Protein AF-0000000085183735 (afdb_homodimer)

InterPro domains:
  IPR002701 Chorismate mutase II, prokaryotic-type [PF01817] (12-91)
  IPR002701 Chorismate mutase II, prokaryotic-type [PS51168] (3-94)
  IPR002701 Chorismate mutase II, prokaryotic-type [SM00830] (13-93)
  IPR008241 Salicylate biosynthesis protein PchB [PIRSF029775] (2-95)
  IPR036263 Chorismate mutase type II superfamily [SSF48600] (3-93)
  IPR036979 Chorismate mutase domain superfamily [G3DSA:1.20.59.10] (1-96)
  IPR051331 Chorismate mutase-related enzymes [PTHR38041] (5-93)

Secondary structure (DSSP, 8-state):
--GGG--SHHHHHHHHHHHHHHHHHHHHHHHHHHHHHHHHHHHHT--S--HHHHHHHHHHHHHHHHHHTS-HHHHHHHHHHHHHHHHHHHHHHH--/--GGG--SHHHHHHHHHHHHHHHHHHHHHHHHHHHHHHHHHHHHT--S--HHHHHHHHHHHHHHHHHHTS-HHHHHHHHHHHHHHHHHHHHHHH--

Solvent-accessible surface area (backbone atoms only — not comparable to full-atom values): 10263 Å² total; per-residue (Å²): 133,55,44,89,72,45,87,46,70,67,51,38,51,52,50,46,51,53,47,50,52,52,46,46,52,49,53,25,52,44,46,46,32,47,53,41,47,38,67,52,26,63,85,71,71,46,67,62,76,46,67,69,57,53,53,49,54,44,50,52,46,23,52,47,18,51,75,61,70,27,60,32,69,57,47,36,55,52,47,53,52,52,49,52,52,50,33,52,56,22,38,66,59,54,74,95,133,56,45,88,72,44,85,46,69,67,51,38,50,51,48,46,50,52,46,50,52,53,46,46,52,47,53,25,52,44,47,46,33,50,52,40,46,37,67,50,25,62,85,70,73,47,66,64,76,46,69,70,59,53,52,49,52,43,50,53,46,23,54,50,17,52,76,62,69,28,61,31,71,58,46,37,56,49,47,54,53,51,49,52,52,50,33,53,55,22,38,65,59,54,75,95

Nearest PDB structures (foldseek):
  2h9d-assembly1_B  TM=9.453E-01  e=8.948E-05  Pseudomonas aeruginosa PAO1
  3rmi-assembly1_A-2  TM=9.379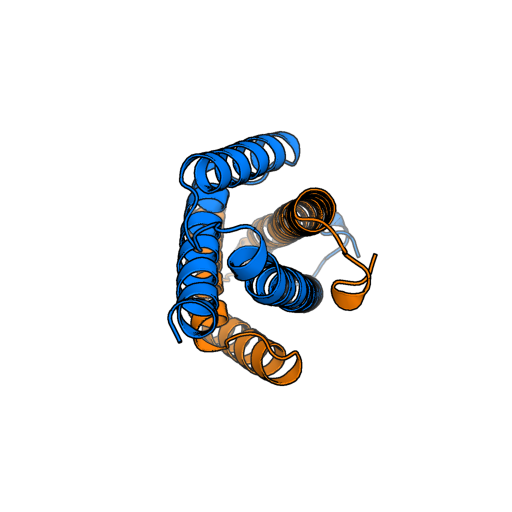E-01  e=6.042E-04  Bartonella henselae str. Houston-1
  5vht-assembly1_B  TM=9.377E-01  e=2.343E-03  Escherichia coli K-12
  5ts9-assembly1_A  TM=9.140E-01  e=1.860E-01  Paraburkholderia phymatum STM815
  8pni-assembly1_B  TM=8.860E-01  e=4.688E-01  Pseudomonas aeruginosa

Structure (mmCIF, N/CA/C/O backbone):
data_AF-0000000085183735-model_v1
#
loop_
_entity.id
_entity.type
_entity.pdbx_description
1 polymer 'Chorismate mutase'
#
loop_
_atom_site.group_PDB
_atom_site.id
_atom_site.type_symbol
_atom_site.label_atom_id
_atom_site.label_alt_id
_atom_site.label_comp_id
_atom_site.label_asym_id
_atom_site.label_entity_id
_atom_site.label_seq_id
_atom_site.pdbx_PDB_ins_code
_atom_site.Cartn_x
_atom_site.Cartn_y
_atom_site.Cartn_z
_atom_site.occupancy
_atom_site.B_iso_or_equiv
_atom_site.auth_seq_id
_atom_site.auth_comp_id
_atom_site.auth_asym_id
_atom_site.auth_atom_id
_atom_site.pdbx_PDB_model_num
ATOM 1 N N . MET A 1 1 ? 1.876 17.938 -7.09 1 95 1 MET A N 1
ATOM 2 C CA . MET A 1 1 ? 2.604 18.938 -6.328 1 95 1 MET A CA 1
ATOM 3 C C . MET A 1 1 ? 3.338 18.312 -5.148 1 95 1 MET A C 1
ATOM 5 O O . MET A 1 1 ? 2.867 17.328 -4.57 1 95 1 MET A O 1
ATOM 9 N N . LYS A 1 2 ? 4.418 19.031 -4.793 1 97.81 2 LYS A N 1
ATOM 10 C CA . LYS A 1 2 ? 5.148 18.578 -3.609 1 97.81 2 LYS A CA 1
ATOM 11 C C . LYS A 1 2 ? 4.453 19.047 -2.33 1 97.81 2 LYS A C 1
ATOM 13 O O . LYS A 1 2 ? 3.775 20.078 -2.32 1 97.81 2 LYS A O 1
ATOM 18 N N . ALA A 1 3 ? 4.668 18.203 -1.34 1 98.75 3 ALA A N 1
ATOM 19 C CA . ALA A 1 3 ? 4.027 18.484 -0.058 1 98.75 3 ALA A CA 1
ATOM 20 C C . ALA A 1 3 ? 4.324 19.906 0.405 1 98.75 3 ALA A C 1
ATOM 22 O O . ALA A 1 3 ? 3.432 20.609 0.874 1 98.75 3 ALA A O 1
ATOM 23 N N . ALA A 1 4 ? 5.57 20.359 0.233 1 97.81 4 ALA A N 1
ATOM 24 C CA . ALA A 1 4 ? 6.008 21.672 0.704 1 97.81 4 ALA A CA 1
ATOM 25 C C . ALA A 1 4 ? 5.273 22.797 -0.028 1 97.81 4 ALA A C 1
ATOM 27 O O . ALA A 1 4 ? 5.176 23.906 0.476 1 97.81 4 ALA A O 1
ATOM 28 N N . ASP A 1 5 ? 4.742 22.5 -1.183 1 98.5 5 ASP A N 1
ATOM 29 C CA . ASP A 1 5 ? 4.086 23.5 -2.008 1 98.5 5 ASP A CA 1
ATOM 30 C C . ASP A 1 5 ? 2.596 23.594 -1.69 1 98.5 5 ASP A C 1
ATOM 32 O O . ASP A 1 5 ? 1.903 24.484 -2.178 1 98.5 5 ASP A O 1
ATOM 36 N N . CYS A 1 6 ? 2.104 22.672 -0.927 1 98.69 6 CYS A N 1
ATOM 37 C CA . CYS A 1 6 ? 0.712 22.75 -0.496 1 98.69 6 CYS A CA 1
ATOM 38 C C . CYS A 1 6 ? 0.521 23.828 0.555 1 98.69 6 CYS A C 1
ATOM 40 O O . CYS A 1 6 ? 1.222 23.859 1.568 1 98.69 6 CYS A O 1
ATOM 42 N N . THR A 1 7 ? -0.484 24.672 0.312 1 98.06 7 THR A N 1
ATOM 43 C CA . THR A 1 7 ? -0.69 25.766 1.257 1 98.06 7 THR A CA 1
ATOM 44 C C . THR A 1 7 ? -2.053 25.656 1.933 1 98.06 7 THR A C 1
ATOM 46 O O . THR A 1 7 ? -2.367 26.406 2.848 1 98.06 7 THR A O 1
ATOM 49 N N . THR A 1 8 ? -2.863 24.688 1.426 1 98.31 8 THR A N 1
ATOM 50 C CA . THR A 1 8 ? -4.18 24.469 2.016 1 98.31 8 THR A CA 1
ATOM 51 C C . THR A 1 8 ? -4.41 22.984 2.295 1 98.31 8 THR A C 1
ATOM 53 O O . THR A 1 8 ? -3.754 22.141 1.697 1 98.31 8 THR A O 1
ATOM 56 N N . MET A 1 9 ? -5.367 22.719 3.217 1 98.44 9 MET A N 1
ATOM 57 C CA . MET A 1 9 ? -5.727 21.328 3.482 1 98.44 9 MET A CA 1
ATOM 58 C C . MET A 1 9 ? -6.363 20.688 2.254 1 98.44 9 MET A C 1
ATOM 60 O O . MET A 1 9 ? -6.219 19.484 2.029 1 98.44 9 MET A O 1
ATOM 64 N N . GLU A 1 10 ? -7.023 21.484 1.473 1 98.44 10 GLU A N 1
ATOM 65 C CA . GLU A 1 10 ? -7.617 20.984 0.242 1 98.44 10 GLU A CA 1
ATOM 66 C C . GLU A 1 10 ? -6.551 20.438 -0.703 1 98.44 10 GLU A C 1
ATOM 68 O O . GLU A 1 10 ? -6.727 19.375 -1.304 1 98.44 10 GLU A O 1
ATOM 73 N N . GLU A 1 11 ? -5.5 21.141 -0.827 1 98.81 11 GLU A N 1
ATOM 74 C CA . GLU A 1 11 ? -4.387 20.703 -1.665 1 98.81 11 GLU A CA 1
ATOM 75 C C . GLU A 1 11 ? -3.754 19.422 -1.121 1 98.81 11 GLU A C 1
ATOM 77 O O . GLU A 1 11 ? -3.463 18.5 -1.88 1 98.81 11 GLU A O 1
ATOM 82 N N . VAL A 1 12 ? -3.555 19.344 0.173 1 98.88 12 VAL A N 1
ATOM 83 C CA . VAL A 1 12 ? -2.973 18.172 0.82 1 98.88 12 VAL A CA 1
ATOM 84 C C . VAL A 1 12 ? -3.859 16.953 0.581 1 98.88 12 VAL A C 1
ATOM 86 O O . VAL A 1 12 ? -3.377 15.898 0.16 1 98.88 12 VAL A O 1
ATOM 89 N N . ARG A 1 13 ? -5.133 17.172 0.766 1 98.81 13 ARG A N 1
ATOM 90 C CA . ARG A 1 13 ? -6.078 16.062 0.614 1 98.81 13 ARG A CA 1
ATOM 91 C C . ARG A 1 13 ? -6.137 15.594 -0.834 1 98.81 13 ARG A C 1
ATOM 93 O O . ARG A 1 13 ? -6.242 14.391 -1.097 1 98.81 13 ARG A O 1
ATOM 100 N N . ALA A 1 14 ? -6.059 16.484 -1.72 1 98.88 14 ALA A N 1
ATOM 101 C CA . ALA A 1 14 ? -6.074 16.125 -3.135 1 98.88 14 ALA A CA 1
ATOM 102 C C . ALA A 1 14 ? -4.859 15.266 -3.496 1 98.88 14 ALA A C 1
ATOM 104 O O . ALA A 1 14 ? -4.973 14.305 -4.266 1 98.88 14 ALA A O 1
ATOM 105 N N . GLU A 1 15 ? -3.758 15.602 -2.947 1 98.94 15 GLU A N 1
ATOM 106 C CA . GLU A 1 15 ? -2.537 14.852 -3.234 1 98.94 15 GLU A CA 1
ATOM 107 C C . GLU A 1 15 ? -2.555 13.484 -2.557 1 98.94 15 GLU A C 1
ATOM 109 O O . GLU A 1 15 ? -2.109 12.492 -3.135 1 98.94 15 GLU A O 1
ATOM 114 N N . ILE A 1 16 ? -3.039 13.391 -1.325 1 98.94 16 ILE A N 1
ATOM 115 C CA . ILE A 1 16 ? -3.188 12.102 -0.653 1 98.94 16 ILE A CA 1
ATOM 116 C C . ILE A 1 16 ? -4.117 11.203 -1.463 1 98.94 16 ILE A C 1
ATOM 118 O O . ILE A 1 16 ? -3.824 10.023 -1.672 1 98.94 16 ILE A O 1
ATOM 122 N N . ASP A 1 17 ? -5.184 11.812 -1.971 1 98.88 17 ASP A N 1
ATOM 123 C CA . ASP A 1 17 ? -6.117 11.047 -2.791 1 98.88 17 ASP A CA 1
ATOM 124 C C . ASP A 1 17 ? -5.441 10.547 -4.07 1 98.88 17 ASP A C 1
ATOM 126 O O . ASP A 1 17 ? -5.688 9.422 -4.512 1 98.88 17 ASP A O 1
ATOM 130 N N . ARG A 1 18 ? -4.703 11.375 -4.715 1 98.88 18 ARG A N 1
ATOM 131 C CA . ARG A 1 18 ? -3.959 11 -5.914 1 98.88 18 ARG A CA 1
ATOM 132 C C . ARG A 1 18 ? -3.006 9.844 -5.625 1 98.88 18 ARG A C 1
ATOM 134 O O . ARG A 1 18 ? -2.949 8.875 -6.387 1 98.88 18 ARG A O 1
ATOM 141 N N . VAL A 1 19 ? -2.232 9.938 -4.543 1 98.94 19 VAL A N 1
ATOM 142 C CA . VAL A 1 19 ? -1.28 8.906 -4.152 1 98.94 19 VAL A CA 1
ATOM 143 C C . VAL A 1 19 ? -2.025 7.613 -3.83 1 98.94 19 VAL A C 1
ATOM 145 O O . VAL A 1 19 ? -1.602 6.527 -4.23 1 98.94 19 VAL A O 1
ATOM 148 N N . ASP A 1 20 ? -3.15 7.734 -3.119 1 98.94 20 ASP A N 1
ATOM 149 C CA . ASP A 1 20 ? -3.955 6.562 -2.781 1 98.94 20 ASP A CA 1
ATOM 150 C C . ASP A 1 20 ? -4.426 5.84 -4.043 1 98.94 20 ASP A C 1
ATOM 152 O O . ASP A 1 20 ? -4.418 4.609 -4.094 1 98.94 20 ASP A O 1
ATOM 156 N N . ALA A 1 21 ? -4.828 6.598 -5.031 1 98.88 21 ALA A N 1
ATOM 157 C CA . ALA A 1 21 ? -5.266 6.004 -6.293 1 98.88 21 ALA A CA 1
ATOM 158 C C . ALA A 1 21 ? -4.129 5.23 -6.957 1 98.88 21 ALA A C 1
ATOM 160 O O . ALA A 1 21 ? -4.336 4.125 -7.469 1 98.88 21 ALA A O 1
ATOM 161 N N . ALA A 1 22 ? -2.969 5.773 -6.934 1 98.94 22 ALA A N 1
ATOM 162 C CA . ALA A 1 22 ? -1.8 5.113 -7.508 1 98.94 22 ALA A CA 1
ATOM 163 C C . ALA A 1 22 ? -1.447 3.848 -6.73 1 98.94 22 ALA A C 1
ATOM 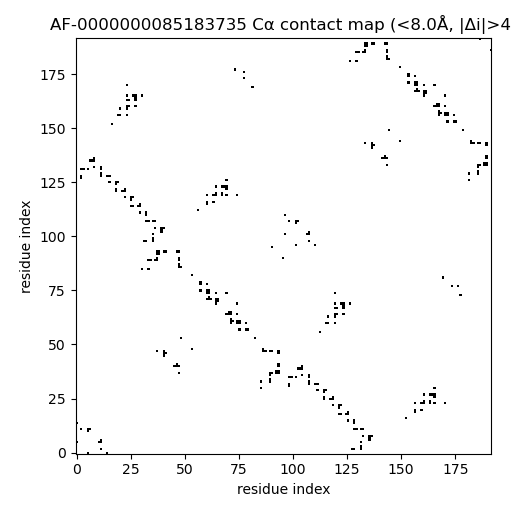165 O O . ALA A 1 22 ? -1.074 2.832 -7.324 1 98.94 22 ALA A O 1
ATOM 166 N N . LEU A 1 23 ? -1.559 3.906 -5.402 1 98.94 23 LEU A N 1
ATOM 167 C CA . LEU A 1 23 ? -1.308 2.746 -4.555 1 98.94 23 LEU A CA 1
ATOM 168 C C . LEU A 1 23 ? -2.258 1.604 -4.902 1 98.94 23 LEU A C 1
ATOM 170 O O . LEU A 1 23 ? -1.824 0.464 -5.086 1 98.94 23 LEU A O 1
ATOM 174 N N . VAL A 1 24 ? -3.531 1.922 -5.035 1 98.94 24 VAL A N 1
ATOM 175 C CA . VAL A 1 24 ? -4.523 0.893 -5.332 1 98.94 24 VAL A CA 1
ATOM 176 C C . VAL A 1 24 ? -4.23 0.273 -6.699 1 98.94 24 VAL A C 1
ATOM 178 O O . VAL A 1 24 ? -4.332 -0.944 -6.867 1 98.94 24 VAL A O 1
ATOM 181 N N . ALA A 1 25 ? -3.861 1.093 -7.668 1 98.94 25 ALA A N 1
ATOM 182 C CA . ALA A 1 25 ? -3.541 0.595 -9.008 1 98.94 25 ALA A CA 1
ATOM 183 C C . ALA A 1 25 ? -2.359 -0.369 -8.961 1 98.94 25 ALA A C 1
ATOM 185 O O . ALA A 1 25 ? -2.371 -1.407 -9.625 1 98.94 25 ALA A O 1
ATOM 186 N N . LEU A 1 26 ? -1.326 -0.065 -8.18 1 98.94 26 LEU A N 1
ATOM 187 C CA . LEU A 1 26 ? -0.16 -0.931 -8.055 1 98.94 26 LEU A CA 1
ATOM 188 C C . LEU A 1 26 ? -0.524 -2.229 -7.336 1 98.94 26 LEU A C 1
ATOM 190 O O . LEU A 1 26 ? -0.011 -3.297 -7.68 1 98.94 26 LEU A O 1
ATOM 194 N N . LEU A 1 27 ? -1.4 -2.158 -6.32 1 98.94 27 LEU A N 1
ATOM 195 C CA . LEU A 1 27 ? -1.831 -3.363 -5.621 1 98.94 27 LEU A CA 1
ATOM 196 C C . LEU A 1 27 ? -2.613 -4.285 -6.551 1 98.94 27 LEU A C 1
ATOM 198 O O . LEU A 1 27 ? -2.467 -5.508 -6.492 1 98.94 27 LEU A O 1
ATOM 202 N N . ALA A 1 28 ? -3.445 -3.701 -7.406 1 98.94 28 ALA A N 1
ATOM 203 C CA . ALA A 1 28 ? -4.145 -4.484 -8.422 1 98.94 28 ALA A CA 1
ATOM 204 C C . ALA A 1 28 ? -3.158 -5.133 -9.391 1 98.94 28 ALA A C 1
ATOM 206 O O . ALA A 1 28 ? -3.305 -6.305 -9.742 1 98.94 28 ALA A O 1
ATOM 207 N N . GLU A 1 29 ? -2.191 -4.352 -9.805 1 98.88 29 GLU A N 1
ATOM 208 C CA . GLU A 1 29 ? -1.141 -4.902 -10.656 1 98.88 29 GLU A CA 1
ATOM 209 C C . GLU A 1 29 ? -0.424 -6.062 -9.977 1 98.88 29 GLU A C 1
ATOM 211 O O . GLU A 1 29 ? -0.194 -7.105 -10.586 1 98.88 29 GLU A O 1
ATOM 216 N N . ARG A 1 30 ? -0.076 -5.918 -8.742 1 98.88 30 ARG A N 1
ATOM 217 C CA . ARG A 1 30 ? 0.595 -6.961 -7.98 1 98.88 30 ARG A CA 1
ATOM 218 C C . ARG A 1 30 ? -0.216 -8.25 -7.988 1 98.88 30 ARG A C 1
ATOM 220 O O . ARG A 1 30 ? 0.347 -9.344 -8.07 1 98.88 30 ARG A O 1
ATOM 227 N N . THR A 1 31 ? -1.497 -8.062 -7.879 1 98.88 31 THR A N 1
ATOM 228 C CA . THR A 1 31 ? -2.4 -9.211 -7.836 1 98.88 31 THR A CA 1
ATOM 229 C C . THR A 1 31 ? -2.322 -10.008 -9.133 1 98.88 31 THR A C 1
ATOM 231 O O . THR A 1 31 ? -2.422 -11.234 -9.117 1 98.88 31 THR A O 1
ATOM 234 N N . THR A 1 32 ? -2.121 -9.328 -10.25 1 98.88 32 THR A N 1
ATOM 235 C CA . THR A 1 32 ? -2.027 -10.047 -11.516 1 98.88 32 THR A CA 1
ATOM 236 C C . THR A 1 32 ? -0.811 -10.969 -11.523 1 98.88 32 THR A C 1
ATOM 238 O O . THR A 1 32 ? -0.858 -12.062 -12.094 1 98.88 32 THR A O 1
ATOM 241 N N . TYR A 1 33 ? 0.268 -10.562 -10.867 1 98.88 33 TYR A N 1
ATOM 242 C CA . TYR A 1 33 ? 1.449 -11.414 -10.773 1 98.88 33 TYR A CA 1
ATOM 243 C C . TYR A 1 33 ? 1.213 -12.562 -9.805 1 98.88 33 TYR A C 1
ATOM 245 O O . TYR A 1 33 ? 1.729 -13.664 -10 1 98.88 33 TYR A O 1
ATOM 253 N N . ILE A 1 34 ? 0.438 -12.352 -8.766 1 98.88 34 ILE A N 1
ATOM 254 C CA . ILE A 1 34 ? 0.053 -13.406 -7.84 1 98.88 34 ILE A CA 1
ATOM 255 C C . ILE A 1 34 ? -0.766 -14.469 -8.578 1 98.88 34 ILE A C 1
ATOM 257 O O . ILE A 1 34 ? -0.548 -15.664 -8.398 1 98.88 34 ILE A O 1
ATOM 261 N N . ASP A 1 35 ? -1.66 -13.969 -9.406 1 98.62 35 ASP A N 1
ATOM 262 C CA . ASP A 1 35 ? -2.461 -14.891 -10.203 1 98.62 35 ASP A CA 1
ATOM 263 C C . ASP A 1 35 ? -1.585 -15.688 -11.172 1 98.62 35 ASP A C 1
ATOM 265 O O . ASP A 1 35 ? -1.789 -16.891 -11.359 1 98.62 35 ASP A O 1
ATOM 269 N N . ARG A 1 36 ? -0.665 -15.047 -11.758 1 98.69 36 ARG A N 1
ATOM 270 C CA . ARG A 1 36 ? 0.258 -15.727 -12.656 1 98.69 36 ARG A CA 1
ATOM 271 C C . ARG A 1 36 ? 1.051 -16.797 -11.922 1 98.69 36 ARG A C 1
ATOM 273 O O . ARG A 1 36 ? 1.264 -17.891 -12.445 1 98.69 36 ARG A O 1
ATOM 280 N N . ALA A 1 37 ? 1.525 -16.484 -10.695 1 98.69 37 ALA A N 1
ATOM 281 C CA . ALA A 1 37 ? 2.215 -17.469 -9.859 1 98.69 37 ALA A CA 1
ATOM 282 C C . ALA A 1 37 ? 1.349 -18.703 -9.633 1 98.69 37 ALA A C 1
ATOM 284 O O . ALA A 1 37 ? 1.839 -19.828 -9.703 1 98.69 37 ALA A O 1
ATOM 285 N N . SER A 1 38 ? 0.071 -18.469 -9.406 1 98.06 38 SER A N 1
ATOM 286 C CA . SER A 1 38 ? -0.836 -19.578 -9.156 1 98.06 38 SER A CA 1
ATOM 287 C C . SER A 1 38 ? -0.958 -20.484 -10.375 1 98.06 38 SER A C 1
ATOM 289 O O . SER A 1 38 ? -1.21 -21.688 -10.25 1 98.06 38 SER A O 1
ATOM 291 N N . ASP A 1 39 ? -0.777 -19.922 -11.547 1 97.44 39 ASP A N 1
ATOM 292 C CA . ASP A 1 39 ? -0.822 -20.688 -12.789 1 97.44 39 ASP A CA 1
ATOM 293 C C . ASP A 1 39 ? 0.439 -21.531 -12.961 1 97.44 39 ASP A C 1
ATOM 295 O O . ASP A 1 39 ? 0.391 -22.609 -13.547 1 97.44 39 ASP A O 1
ATOM 299 N N . LEU A 1 40 ? 1.52 -21.062 -12.508 1 97.94 40 LEU A N 1
ATOM 300 C CA . LEU A 1 40 ? 2.82 -21.656 -12.805 1 97.94 40 LEU A CA 1
ATOM 301 C C . LEU A 1 40 ? 3.195 -22.688 -11.742 1 97.94 40 LEU A C 1
ATOM 303 O O . LEU A 1 40 ? 3.826 -23.703 -12.047 1 97.94 40 LEU A O 1
ATOM 307 N N . LYS A 1 41 ? 2.803 -22.516 -10.547 1 98.12 41 LYS A N 1
ATOM 308 C CA . LYS A 1 41 ? 3.322 -23.25 -9.398 1 98.12 41 LYS A CA 1
ATOM 309 C C . LYS A 1 41 ? 2.947 -24.719 -9.484 1 98.12 41 LYS A C 1
ATOM 311 O O . LYS A 1 41 ? 3.777 -25.594 -9.219 1 98.12 41 LYS A O 1
ATOM 316 N N . PRO A 1 42 ? 1.666 -25.062 -9.883 1 96.12 42 PRO A N 1
ATOM 317 C CA . PRO A 1 42 ? 1.308 -26.484 -9.914 1 96.12 42 PRO A CA 1
ATOM 318 C C . PRO A 1 42 ? 2.225 -27.297 -10.82 1 96.12 42 PRO A C 1
ATOM 320 O O . PRO A 1 42 ? 2.717 -28.359 -10.406 1 96.12 42 PRO A O 1
ATOM 323 N N . ALA A 1 43 ? 2.568 -26.797 -11.914 1 94.94 43 ALA A N 1
ATOM 324 C CA . ALA A 1 43 ? 3.416 -27.516 -12.859 1 94.94 43 ALA A CA 1
ATOM 325 C C . ALA A 1 43 ? 4.836 -27.672 -12.312 1 94.94 43 ALA A C 1
ATOM 327 O O . ALA A 1 43 ? 5.57 -28.562 -12.727 1 94.94 43 ALA A O 1
ATOM 328 N N . LEU A 1 44 ? 5.199 -26.828 -11.375 1 96.25 44 LEU A N 1
ATOM 329 C CA . LEU A 1 44 ? 6.543 -26.828 -10.805 1 96.25 44 LEU A CA 1
ATOM 330 C C . LEU A 1 44 ? 6.562 -27.578 -9.469 1 96.25 44 LEU A C 1
ATOM 332 O O . LEU A 1 44 ? 7.621 -27.734 -8.859 1 96.25 44 LEU A O 1
ATOM 336 N N . GLY A 1 45 ? 5.375 -27.969 -9.008 1 96.19 45 GLY A N 1
ATOM 337 C CA . GLY A 1 45 ? 5.254 -28.641 -7.727 1 96.19 45 GLY A CA 1
ATOM 338 C C . GLY A 1 45 ? 5.488 -27.734 -6.539 1 96.19 45 GLY A C 1
ATOM 339 O O . GLY A 1 45 ? 5.934 -28.172 -5.48 1 96.19 45 GLY A O 1
ATOM 340 N N . LEU A 1 46 ? 5.258 -26.469 -6.77 1 97.06 46 LEU A N 1
ATOM 341 C CA . LEU A 1 46 ? 5.473 -25.5 -5.711 1 97.06 46 LEU A CA 1
ATOM 342 C C . LEU A 1 46 ? 4.168 -25.203 -4.977 1 97.06 46 LEU A C 1
ATOM 344 O O . LEU A 1 46 ? 3.111 -25.094 -5.602 1 97.06 46 LEU A O 1
ATOM 348 N N . PRO A 1 47 ? 4.281 -25.047 -3.684 1 97.56 47 PRO A N 1
ATOM 349 C CA . PRO A 1 47 ? 3.1 -24.656 -2.906 1 97.56 47 PRO A CA 1
ATOM 350 C C . PRO A 1 47 ? 2.82 -23.156 -2.967 1 97.56 47 PRO A C 1
ATOM 352 O O . PRO A 1 47 ? 3.67 -22.391 -3.418 1 97.56 47 PRO A O 1
ATOM 355 N N . ALA A 1 48 ? 1.682 -22.812 -2.553 1 98 48 ALA A N 1
ATOM 356 C CA . ALA A 1 48 ? 1.333 -21.406 -2.482 1 98 48 ALA A CA 1
ATOM 357 C C . ALA A 1 48 ? 2.244 -20.656 -1.506 1 98 48 ALA A C 1
ATOM 359 O O . ALA A 1 48 ? 2.818 -19.625 -1.847 1 98 48 ALA A O 1
ATOM 360 N N . ARG A 1 49 ? 2.377 -21.328 -0.346 1 98.19 49 ARG A N 1
ATOM 361 C CA . ARG A 1 49 ? 3.193 -20.688 0.681 1 98.19 49 ARG A CA 1
ATOM 362 C C . ARG A 1 49 ? 4.625 -21.219 0.651 1 98.19 49 ARG A C 1
ATOM 364 O O . ARG A 1 49 ? 4.852 -22.422 0.818 1 98.19 49 ARG A O 1
ATOM 371 N N . ILE A 1 50 ? 5.469 -20.328 0.4 1 98.44 50 ILE A N 1
ATOM 372 C CA . ILE A 1 50 ? 6.898 -20.578 0.544 1 98.44 50 ILE A CA 1
ATOM 373 C C . ILE A 1 50 ? 7.488 -19.625 1.584 1 98.44 50 ILE A C 1
ATOM 375 O O . ILE A 1 50 ? 7.699 -18.453 1.306 1 98.44 50 ILE A O 1
ATOM 379 N N . GLU A 1 51 ? 7.777 -20.172 2.736 1 98.62 51 GLU A N 1
ATOM 380 C CA . GLU A 1 51 ? 8.133 -19.359 3.896 1 98.62 51 GLU A CA 1
ATOM 381 C C . GLU A 1 51 ? 9.383 -18.531 3.627 1 98.62 51 GLU A C 1
ATOM 383 O O . GLU A 1 51 ? 9.445 -17.359 3.994 1 98.62 51 GLU A O 1
ATOM 388 N N . ASP A 1 52 ? 10.336 -19.094 2.992 1 98.56 52 ASP A N 1
ATOM 389 C CA . ASP A 1 52 ? 11.555 -18.359 2.693 1 98.56 52 ASP A CA 1
ATOM 390 C C . ASP A 1 52 ? 11.266 -17.156 1.792 1 98.56 52 ASP A C 1
ATOM 392 O O . ASP A 1 52 ? 11.875 -16.094 1.952 1 98.56 52 ASP A O 1
ATOM 396 N N . ARG A 1 53 ? 10.367 -17.344 0.835 1 98.75 53 ARG A N 1
ATOM 397 C CA . ARG A 1 53 ? 10.008 -16.25 -0.061 1 98.75 53 ARG A CA 1
ATOM 398 C C . ARG A 1 53 ? 9.234 -15.156 0.681 1 98.75 53 ARG A C 1
ATOM 400 O O . ARG A 1 53 ? 9.445 -13.969 0.448 1 98.75 53 ARG A O 1
ATOM 407 N N . VAL A 1 54 ? 8.352 -15.531 1.586 1 98.88 54 VAL A N 1
ATOM 408 C CA . VAL A 1 54 ? 7.609 -14.578 2.402 1 98.88 54 VAL A CA 1
ATOM 409 C C . VAL A 1 54 ? 8.586 -13.688 3.168 1 98.88 54 VAL A C 1
ATOM 411 O O . VAL A 1 54 ? 8.5 -12.461 3.092 1 98.88 54 VAL A O 1
ATOM 414 N N . GLU A 1 55 ? 9.539 -14.359 3.854 1 98.88 55 GLU A N 1
ATOM 415 C CA . GLU A 1 55 ? 10.477 -13.602 4.684 1 98.88 55 GLU A CA 1
ATOM 416 C C . GLU A 1 55 ? 11.391 -12.734 3.828 1 98.88 55 GLU A C 1
ATOM 418 O O . GLU A 1 55 ? 11.781 -11.641 4.238 1 98.88 55 GLU A O 1
ATOM 423 N N . GLU A 1 56 ? 11.742 -13.172 2.705 1 98.94 56 GLU A N 1
ATOM 424 C CA . GLU A 1 56 ? 12.547 -12.398 1.768 1 98.94 56 GLU A CA 1
ATOM 425 C C . GLU A 1 56 ? 11.812 -11.125 1.339 1 98.94 56 GLU A C 1
ATOM 427 O O . GLU A 1 56 ? 12.398 -10.039 1.33 1 98.94 56 GLU A O 1
ATOM 432 N N . VAL A 1 57 ? 10.539 -11.258 0.955 1 98.94 57 VAL A N 1
ATOM 433 C CA . VAL A 1 57 ? 9.742 -10.109 0.537 1 98.94 57 VAL A CA 1
ATOM 434 C C . VAL A 1 57 ? 9.625 -9.117 1.688 1 98.94 57 VAL A C 1
ATOM 436 O O . VAL A 1 57 ? 9.82 -7.91 1.5 1 98.94 57 VAL A O 1
ATOM 439 N N . VAL A 1 58 ? 9.344 -9.633 2.852 1 98.94 58 VAL A N 1
ATOM 440 C CA . VAL A 1 58 ? 9.172 -8.766 4.016 1 98.94 58 VAL A CA 1
ATOM 441 C C . VAL A 1 58 ? 10.484 -8.039 4.312 1 98.94 58 VAL A C 1
ATOM 443 O O . VAL A 1 58 ? 10.484 -6.828 4.559 1 98.94 58 VAL A O 1
ATOM 446 N N . ALA A 1 59 ? 11.594 -8.734 4.266 1 98.94 59 ALA A N 1
ATOM 447 C CA . ALA A 1 59 ? 12.898 -8.125 4.523 1 98.94 59 ALA A CA 1
ATOM 448 C C . ALA A 1 59 ? 13.203 -7.031 3.51 1 98.94 59 ALA A C 1
ATOM 450 O O . ALA A 1 59 ? 13.68 -5.953 3.875 1 98.94 59 ALA A O 1
ATOM 451 N N . LYS A 1 60 ? 12.969 -7.277 2.268 1 98.94 60 LYS A N 1
ATOM 452 C CA . LYS A 1 60 ? 13.211 -6.297 1.211 1 98.94 60 LYS A CA 1
ATOM 453 C C . LYS A 1 60 ? 12.367 -5.043 1.418 1 98.94 60 LYS A C 1
ATOM 455 O O . LYS A 1 60 ? 12.859 -3.926 1.262 1 98.94 60 LYS A O 1
ATOM 460 N N . VAL A 1 61 ? 11.141 -5.301 1.764 1 98.88 61 VAL A N 1
ATOM 461 C CA . VAL A 1 61 ? 10.219 -4.184 1.935 1 98.88 61 VAL A CA 1
ATOM 462 C C . VAL A 1 61 ? 10.633 -3.359 3.152 1 98.88 61 VAL A C 1
ATOM 464 O O . VAL A 1 61 ? 10.586 -2.127 3.117 1 98.88 61 VAL A O 1
ATOM 467 N N . ARG A 1 62 ? 11.008 -3.996 4.234 1 98.88 62 ARG A N 1
ATOM 468 C CA . ARG A 1 62 ? 11.477 -3.281 5.418 1 98.88 62 ARG A CA 1
ATOM 469 C C . ARG A 1 62 ? 12.711 -2.438 5.094 1 98.88 62 ARG A C 1
ATOM 471 O O . ARG A 1 62 ? 12.789 -1.274 5.492 1 98.88 62 ARG A O 1
ATOM 478 N N . ASP A 1 63 ? 13.641 -3.045 4.418 1 98.88 63 ASP A N 1
ATOM 479 C CA . ASP A 1 63 ? 14.867 -2.35 4.043 1 98.88 63 ASP A CA 1
ATOM 480 C C . ASP A 1 63 ? 14.562 -1.137 3.164 1 98.88 63 ASP A C 1
ATOM 482 O O . ASP A 1 63 ? 15.117 -0.058 3.371 1 98.88 63 ASP A O 1
ATOM 486 N N . ARG A 1 64 ? 13.711 -1.318 2.219 1 98.88 64 ARG A N 1
ATOM 487 C CA . ARG A 1 64 ? 13.344 -0.227 1.322 1 98.88 64 ARG A CA 1
ATOM 488 C C . ARG A 1 64 ? 12.609 0.88 2.076 1 98.88 64 ARG A C 1
ATOM 490 O O . ARG A 1 64 ? 12.844 2.064 1.822 1 98.88 64 ARG A O 1
ATOM 497 N N . ALA A 1 65 ? 11.703 0.408 2.943 1 98.88 65 ALA A N 1
ATOM 498 C CA . ALA A 1 65 ? 10.977 1.389 3.75 1 98.88 65 ALA A CA 1
ATOM 499 C C . ALA A 1 65 ? 11.945 2.264 4.543 1 98.88 65 ALA A C 1
ATOM 501 O O . ALA A 1 65 ? 11.82 3.49 4.551 1 98.88 65 ALA A O 1
ATOM 502 N N . GLU A 1 66 ? 12.891 1.648 5.18 1 98.69 66 GLU A N 1
ATOM 503 C CA . GLU A 1 66 ? 13.898 2.389 5.926 1 98.69 66 GLU A CA 1
ATOM 504 C C . GLU A 1 66 ? 14.656 3.361 5.023 1 98.69 66 GLU A C 1
ATOM 506 O O . GLU A 1 66 ? 14.828 4.531 5.367 1 98.69 66 GLU A O 1
ATOM 511 N N . ALA A 1 67 ? 15.062 2.92 3.904 1 98.69 67 ALA A N 1
ATOM 512 C CA . ALA A 1 67 ? 15.852 3.711 2.965 1 98.69 67 ALA A CA 1
ATOM 513 C C . ALA A 1 67 ? 15.055 4.902 2.445 1 98.69 67 ALA A C 1
ATOM 515 O O . ALA A 1 67 ? 15.625 5.965 2.178 1 98.69 67 ALA A O 1
ATOM 516 N N . GLU A 1 68 ? 13.727 4.742 2.344 1 98.06 68 GLU A N 1
ATOM 517 C CA . GLU A 1 68 ? 12.875 5.762 1.729 1 98.06 68 GLU A CA 1
ATOM 518 C C . GLU A 1 68 ? 12.242 6.66 2.783 1 98.06 68 GLU A C 1
ATOM 520 O O . GLU A 1 68 ? 11.508 7.594 2.451 1 98.06 68 GLU A O 1
ATOM 525 N N . GLY A 1 69 ? 12.477 6.336 4.059 1 96.88 69 GLY A N 1
ATOM 526 C CA . GLY A 1 69 ? 11.922 7.168 5.113 1 96.88 69 GLY A CA 1
ATOM 527 C C . GLY A 1 69 ? 10.5 6.805 5.473 1 96.88 69 GLY A C 1
ATOM 528 O O . GLY A 1 69 ? 9.711 7.668 5.863 1 96.88 69 GLY A O 1
ATOM 529 N N . PHE A 1 70 ? 10.109 5.645 5.18 1 98.69 70 PHE A N 1
ATOM 530 C CA . PHE A 1 70 ? 8.836 5.07 5.613 1 98.69 70 PHE A CA 1
ATOM 531 C C . PHE A 1 70 ? 9.047 4.129 6.789 1 98.69 70 PHE A C 1
ATOM 533 O O . PHE A 1 70 ? 10.117 3.541 6.941 1 98.69 70 PHE A O 1
ATOM 540 N N . ASP A 1 71 ? 8.086 4 7.672 1 98.8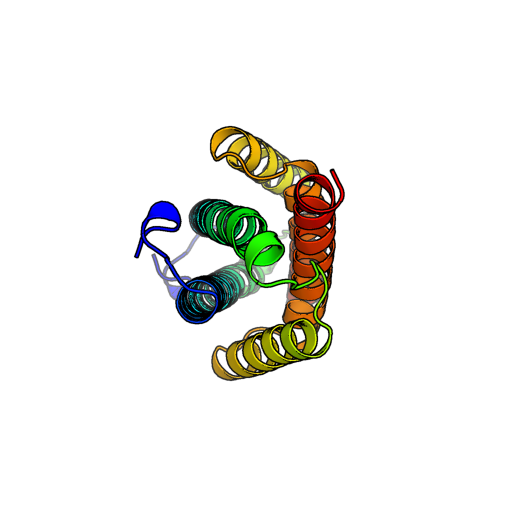1 71 ASP A N 1
ATOM 541 C CA . ASP A 1 71 ? 8.188 3.201 8.891 1 98.81 71 ASP A CA 1
ATOM 542 C C . ASP A 1 71 ? 8.305 1.714 8.562 1 98.81 71 ASP A C 1
ATOM 544 O O . ASP A 1 71 ? 7.34 1.098 8.102 1 98.81 71 ASP A O 1
ATOM 548 N N . PRO A 1 72 ? 9.484 1.151 8.82 1 98.88 72 PRO A N 1
ATOM 549 C CA . PRO A 1 72 ? 9.672 -0.254 8.453 1 98.88 72 PRO A CA 1
ATOM 550 C C . PRO A 1 72 ? 8.719 -1.19 9.195 1 98.88 72 PRO A C 1
ATOM 552 O O . PRO A 1 72 ? 8.328 -2.23 8.656 1 98.88 72 PRO A O 1
ATOM 555 N N . ALA A 1 73 ? 8.359 -0.842 10.422 1 98.81 73 ALA A N 1
ATOM 556 C CA . ALA A 1 73 ? 7.438 -1.687 11.18 1 98.81 73 ALA A CA 1
ATOM 557 C C . ALA A 1 73 ? 6.043 -1.663 10.562 1 98.81 73 ALA A C 1
ATOM 559 O O . ALA A 1 73 ? 5.371 -2.695 10.492 1 98.81 73 ALA A O 1
ATOM 560 N N . LEU A 1 74 ? 5.621 -0.508 10.156 1 98.88 74 LEU A N 1
ATOM 561 C CA . LEU A 1 74 ? 4.336 -0.425 9.469 1 98.88 74 LEU A CA 1
ATOM 562 C C . LEU A 1 74 ? 4.383 -1.159 8.133 1 98.88 74 LEU A C 1
ATOM 564 O O . LEU A 1 74 ? 3.445 -1.884 7.785 1 98.88 74 LEU A O 1
ATOM 568 N N . ALA A 1 75 ? 5.441 -0.938 7.359 1 98.94 75 ALA A N 1
ATOM 569 C CA . ALA A 1 75 ? 5.59 -1.637 6.086 1 98.94 75 ALA A CA 1
ATOM 570 C C . ALA A 1 75 ? 5.453 -3.146 6.27 1 98.94 75 ALA A C 1
ATOM 572 O O . ALA A 1 75 ? 4.707 -3.803 5.543 1 98.94 75 ALA A O 1
ATOM 573 N N . GLU A 1 76 ? 6.18 -3.656 7.293 1 98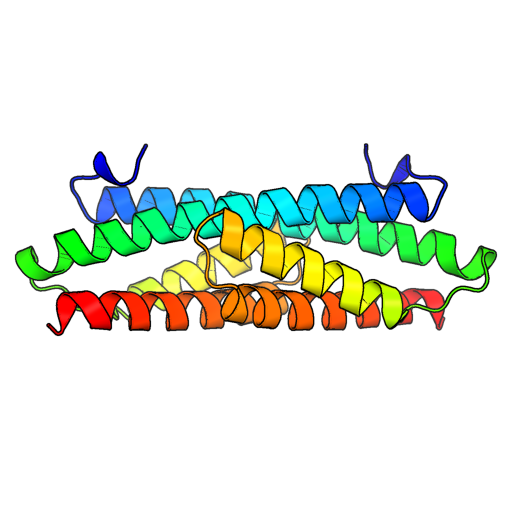.94 76 GLU A N 1
ATOM 574 C CA . GLU A 1 76 ? 6.113 -5.09 7.559 1 98.94 76 GLU A CA 1
ATOM 575 C C . GLU A 1 76 ? 4.684 -5.535 7.855 1 98.94 76 GLU A C 1
ATOM 577 O O . GLU A 1 76 ? 4.215 -6.539 7.316 1 98.94 76 GLU A O 1
ATOM 582 N N . ALA A 1 77 ? 4.039 -4.859 8.672 1 98.88 77 ALA A N 1
ATOM 583 C CA . ALA A 1 77 ? 2.682 -5.227 9.062 1 98.88 77 ALA A CA 1
ATOM 584 C C . ALA A 1 77 ? 1.746 -5.23 7.855 1 98.88 77 ALA A C 1
ATOM 586 O O . ALA A 1 77 ? 0.943 -6.148 7.688 1 98.88 77 ALA A O 1
ATOM 587 N N . LEU A 1 78 ? 1.804 -4.215 6.992 1 98.94 78 LEU A N 1
ATOM 588 C CA . LEU A 1 78 ? 0.972 -4.133 5.797 1 98.94 78 LEU A CA 1
ATOM 589 C C . LEU A 1 78 ? 1.281 -5.277 4.84 1 98.94 78 LEU A C 1
ATOM 591 O O . LEU A 1 78 ? 0.367 -5.902 4.301 1 98.94 78 LEU A O 1
ATOM 595 N N . TRP A 1 79 ? 2.545 -5.551 4.648 1 98.94 79 TRP A N 1
ATOM 596 C CA . TRP A 1 79 ? 2.92 -6.555 3.656 1 98.94 79 TRP A CA 1
ATOM 597 C C . TRP A 1 79 ? 2.59 -7.957 4.148 1 98.94 79 TRP A C 1
ATOM 599 O O . TRP A 1 79 ? 2.225 -8.828 3.359 1 98.94 79 TRP A O 1
ATOM 609 N N . ARG A 1 80 ? 2.744 -8.234 5.461 1 98.94 80 ARG A N 1
ATOM 610 C CA . ARG A 1 80 ? 2.375 -9.555 5.957 1 98.94 80 ARG A CA 1
ATOM 611 C C . ARG A 1 80 ? 0.893 -9.836 5.727 1 98.94 80 ARG A C 1
ATOM 613 O O . ARG A 1 80 ? 0.514 -10.945 5.355 1 98.94 80 ARG A O 1
ATOM 620 N N . ARG A 1 81 ? 0.074 -8.836 5.898 1 98.88 81 ARG A N 1
ATOM 621 C CA . ARG A 1 81 ? -1.348 -8.992 5.605 1 98.88 81 ARG A CA 1
ATOM 622 C C . ARG A 1 81 ? -1.577 -9.203 4.113 1 98.88 81 ARG A C 1
ATOM 624 O O . ARG A 1 81 ? -2.367 -10.062 3.717 1 98.88 81 ARG A O 1
ATOM 631 N N . LEU A 1 82 ? -0.926 -8.453 3.312 1 98.94 82 LEU A N 1
ATOM 632 C CA . LEU A 1 82 ? -1.029 -8.555 1.86 1 98.94 82 LEU A CA 1
ATOM 633 C C . LEU A 1 82 ? -0.576 -9.922 1.372 1 98.94 82 LEU A C 1
ATOM 635 O O . LEU A 1 82 ? -1.237 -10.539 0.532 1 98.94 82 LEU A O 1
ATOM 639 N N . ILE A 1 83 ? 0.54 -10.375 1.92 1 98.94 83 ILE A N 1
ATOM 640 C CA . ILE A 1 83 ? 1.107 -11.656 1.511 1 98.94 83 ILE A CA 1
ATOM 641 C C . ILE A 1 83 ? 0.182 -12.789 1.94 1 98.94 83 ILE A C 1
ATOM 643 O O . ILE A 1 83 ? -0.095 -13.703 1.158 1 98.94 83 ILE A O 1
ATOM 647 N N . ASP A 1 84 ? -0.358 -12.711 3.184 1 98.81 84 ASP A N 1
ATOM 648 C CA . ASP A 1 84 ? -1.284 -13.734 3.652 1 98.81 84 ASP A CA 1
ATOM 649 C C . ASP A 1 84 ? -2.521 -13.805 2.762 1 98.81 84 ASP A C 1
ATOM 651 O O . ASP A 1 84 ? -2.99 -14.898 2.428 1 98.81 84 ASP A O 1
ATOM 655 N N . TRP A 1 85 ? -3.035 -12.727 2.406 1 98.81 85 TRP A N 1
ATOM 656 C CA . TRP A 1 85 ? -4.172 -12.672 1.492 1 98.81 85 TRP A CA 1
ATOM 657 C C . TRP A 1 85 ? -3.811 -13.273 0.136 1 98.81 85 TRP A C 1
ATOM 659 O O . TRP A 1 85 ? -4.59 -14.031 -0.444 1 98.81 85 TRP A O 1
ATOM 669 N N . SER A 1 86 ? -2.67 -12.945 -0.396 1 98.75 86 SER A N 1
ATOM 670 C CA . SER A 1 86 ? -2.207 -13.438 -1.688 1 98.75 86 SER A CA 1
ATOM 671 C C . SER A 1 86 ? -2.053 -14.953 -1.675 1 98.75 86 SER A C 1
ATOM 673 O O . SER A 1 86 ? -2.438 -15.633 -2.631 1 98.75 86 SER A O 1
ATOM 675 N N . ILE A 1 87 ? -1.492 -15.406 -0.58 1 98.56 87 ILE A N 1
ATOM 676 C CA . ILE A 1 87 ? -1.296 -16.844 -0.43 1 98.56 87 ILE A CA 1
ATOM 677 C C . ILE A 1 87 ? -2.65 -17.547 -0.395 1 98.56 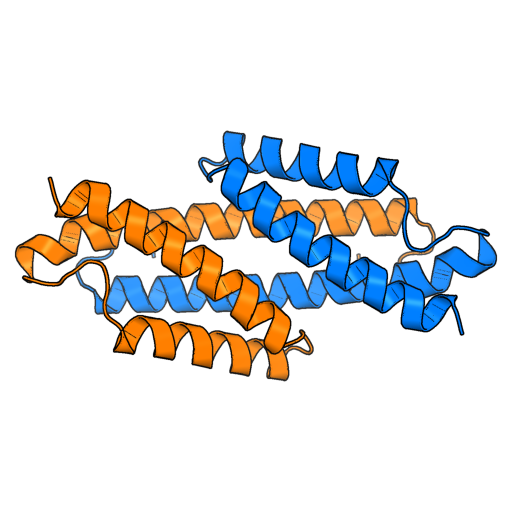87 ILE A C 1
ATOM 679 O O . ILE A 1 87 ? -2.836 -18.578 -1.044 1 98.56 87 ILE A O 1
ATOM 683 N N . ALA A 1 88 ? -3.611 -17.031 0.337 1 98.31 88 ALA A N 1
ATOM 684 C CA . ALA A 1 88 ? -4.957 -17.594 0.369 1 98.31 88 ALA A CA 1
ATOM 685 C C . ALA A 1 88 ? -5.582 -17.609 -1.023 1 98.31 88 ALA A C 1
ATOM 687 O O . ALA A 1 88 ? -6.258 -18.562 -1.402 1 98.31 88 ALA A O 1
ATOM 688 N N . ARG A 1 89 ? -5.387 -16.594 -1.725 1 97.5 89 ARG A N 1
ATOM 689 C CA . ARG A 1 89 ? -5.883 -16.484 -3.092 1 97.5 89 ARG A CA 1
ATOM 690 C C . ARG A 1 89 ? -5.273 -17.547 -3.988 1 97.5 89 ARG A C 1
ATOM 692 O O . ARG A 1 89 ? -5.977 -18.188 -4.781 1 97.5 89 ARG A O 1
ATOM 699 N N . GLU A 1 90 ? -3.955 -17.719 -3.859 1 97.94 90 GLU A N 1
ATOM 700 C CA . GLU A 1 90 ? -3.275 -18.781 -4.613 1 97.94 90 GLU A CA 1
ATOM 701 C C . GLU A 1 90 ? -3.811 -20.156 -4.242 1 97.94 90 GLU A C 1
ATOM 703 O O . GLU A 1 90 ? -3.984 -21.016 -5.109 1 97.94 90 GLU A O 1
ATOM 708 N N . GLU A 1 91 ? -4.012 -20.375 -2.973 1 97.19 91 GLU A N 1
ATOM 709 C CA . GLU A 1 91 ? -4.5 -21.672 -2.488 1 97.19 91 GLU A CA 1
ATOM 710 C C . GLU A 1 91 ? -5.852 -22.016 -3.1 1 97.19 91 GLU A C 1
ATOM 712 O O . GLU A 1 91 ? -6.137 -23.172 -3.381 1 97.19 91 GLU A O 1
ATOM 717 N N . ASP A 1 92 ? -6.637 -21.016 -3.328 1 93.62 92 ASP A N 1
ATOM 718 C CA . ASP A 1 92 ? -7.953 -21.203 -3.932 1 93.62 92 ASP A CA 1
ATOM 719 C C . ASP A 1 92 ? -7.832 -21.766 -5.352 1 93.62 92 ASP A C 1
ATOM 721 O O . ASP A 1 92 ? -8.711 -22.484 -5.816 1 93.62 92 ASP A O 1
ATOM 725 N N . VAL A 1 93 ? -6.758 -21.5 -5.992 1 89.69 93 VAL A N 1
ATOM 726 C CA . VAL A 1 93 ? -6.547 -21.906 -7.379 1 89.69 93 VAL A CA 1
ATOM 727 C C . VAL A 1 93 ? -5.734 -23.203 -7.418 1 89.69 93 VAL A C 1
ATOM 729 O O . VAL A 1 93 ? -6.078 -24.141 -8.148 1 89.69 93 VAL A O 1
ATOM 732 N N . ILE A 1 94 ? -4.723 -23.281 -6.594 1 91.62 94 ILE A N 1
ATOM 733 C CA . ILE A 1 94 ? -3.811 -24.422 -6.602 1 91.62 94 ILE A CA 1
ATOM 734 C C . ILE A 1 94 ? -4.484 -25.625 -5.949 1 91.62 94 ILE A C 1
ATOM 736 O O . ILE A 1 94 ? -4.305 -26.766 -6.391 1 91.62 94 ILE A O 1
ATOM 740 N N . GLY A 1 95 ? -5.074 -25.375 -4.742 1 80.75 95 GLY A N 1
ATOM 741 C CA . GLY A 1 95 ?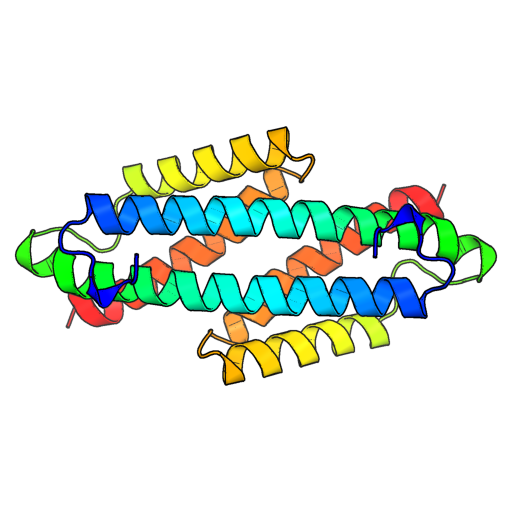 -5.723 -26.469 -4.039 1 80.75 95 GLY A CA 1
ATOM 742 C C . GLY A 1 95 ? -6.91 -27.047 -4.793 1 80.75 95 GLY A C 1
ATOM 743 O O . GLY A 1 95 ? -7.41 -28.109 -4.445 1 80.75 95 GLY A O 1
ATOM 744 N N . ARG A 1 96 ? -7.379 -26.469 -5.781 1 63.72 96 ARG A N 1
ATOM 745 C CA . ARG A 1 96 ? -8.469 -27.031 -6.566 1 63.72 96 ARG A CA 1
ATOM 746 C C . ARG A 1 96 ? -7.938 -28.016 -7.602 1 63.72 96 ARG A C 1
ATOM 748 O O . ARG A 1 96 ? -6.797 -27.906 -8.055 1 63.72 96 ARG A O 1
ATOM 755 N N . MET B 1 1 ? 7.355 -6.09 -17.25 1 95 1 MET B N 1
ATOM 756 C CA . MET B 1 1 ? 6.633 -7.082 -18.031 1 95 1 MET B CA 1
ATOM 757 C C . MET B 1 1 ? 5.242 -7.328 -17.453 1 95 1 MET B C 1
ATOM 759 O O . MET B 1 1 ? 5.047 -7.254 -16.25 1 95 1 MET B O 1
ATOM 763 N N . LYS B 1 2 ? 4.383 -7.746 -18.422 1 97.81 2 LYS B N 1
ATOM 764 C CA . LYS B 1 2 ? 3.045 -8.125 -17.969 1 97.81 2 LYS B CA 1
ATOM 765 C C . LYS B 1 2 ? 3.041 -9.539 -17.391 1 97.81 2 LYS B C 1
ATOM 767 O O . LYS B 1 2 ? 3.861 -10.375 -17.766 1 97.81 2 LYS B O 1
ATOM 772 N N . ALA B 1 3 ? 2.109 -9.672 -16.469 1 98.75 3 ALA B N 1
ATOM 773 C CA . ALA B 1 3 ? 2.02 -10.953 -15.773 1 98.75 3 ALA B CA 1
ATOM 774 C C . ALA B 1 3 ? 1.921 -12.109 -16.766 1 98.75 3 ALA B C 1
ATOM 776 O O . ALA B 1 3 ? 2.58 -13.133 -16.594 1 98.75 3 ALA B O 1
ATOM 777 N N . ALA B 1 4 ? 1.148 -11.938 -17.828 1 97.81 4 ALA B N 1
ATOM 778 C CA . ALA B 1 4 ? 0.904 -12.984 -18.812 1 97.81 4 ALA B CA 1
ATOM 779 C C . ALA B 1 4 ? 2.188 -13.359 -19.547 1 97.81 4 ALA B C 1
ATOM 781 O O . ALA B 1 4 ? 2.301 -14.453 -20.109 1 97.81 4 ALA B O 1
ATOM 782 N N . ASP B 1 5 ? 3.131 -12.461 -19.547 1 98.5 5 ASP B N 1
ATOM 783 C CA . ASP B 1 5 ? 4.371 -12.672 -20.281 1 98.5 5 ASP B CA 1
ATOM 784 C C . ASP B 1 5 ? 5.418 -13.359 -19.422 1 98.5 5 ASP B C 1
ATOM 786 O O . ASP B 1 5 ? 6.48 -13.75 -19.906 1 98.5 5 ASP B O 1
ATOM 790 N N . CYS B 1 6 ? 5.18 -13.469 -18.172 1 98.69 6 CYS B N 1
ATOM 791 C CA . CYS B 1 6 ? 6.086 -14.203 -17.297 1 98.69 6 CYS B CA 1
ATOM 792 C C . CYS B 1 6 ? 5.977 -15.703 -17.531 1 98.69 6 CYS B C 1
ATOM 794 O O . CYS B 1 6 ? 4.879 -16.266 -17.484 1 98.69 6 CYS B O 1
ATOM 796 N N . THR B 1 7 ? 7.133 -16.344 -17.703 1 98.06 7 THR B N 1
ATOM 797 C CA . THR B 1 7 ? 7.094 -17.766 -17.984 1 98.06 7 THR B CA 1
ATOM 798 C C . THR B 1 7 ? 7.793 -18.562 -16.875 1 98.06 7 THR B C 1
ATOM 800 O O . THR B 1 7 ? 7.773 -19.781 -16.875 1 98.06 7 THR B O 1
ATOM 803 N N . THR B 1 8 ? 8.461 -17.797 -15.969 1 98.31 8 THR B N 1
ATOM 804 C CA . THR B 1 8 ? 9.141 -18.453 -14.859 1 98.31 8 THR B CA 1
ATOM 805 C C . THR B 1 8 ? 8.773 -17.781 -13.539 1 98.31 8 THR B C 1
ATOM 807 O O . THR B 1 8 ? 8.344 -16.625 -13.523 1 98.31 8 THR B O 1
ATOM 810 N N . MET B 1 9 ? 8.977 -18.531 -12.422 1 98.44 9 MET B N 1
ATOM 811 C CA . MET B 1 9 ? 8.75 -17.938 -11.102 1 98.44 9 MET B CA 1
ATOM 812 C C . MET B 1 9 ? 9.742 -16.812 -10.828 1 98.44 9 MET B C 1
ATOM 814 O O . MET B 1 9 ? 9.414 -15.852 -10.125 1 98.44 9 MET B O 1
ATOM 818 N N . GLU B 1 10 ? 10.898 -16.938 -11.406 1 98.44 10 GLU B N 1
ATOM 819 C CA . GLU B 1 10 ? 11.891 -15.883 -11.258 1 98.44 10 GLU B CA 1
ATOM 820 C C . GLU B 1 10 ? 11.391 -14.562 -11.836 1 98.44 10 GLU B C 1
ATOM 822 O O . GLU B 1 10 ? 11.562 -13.5 -11.234 1 98.44 10 GLU B O 1
ATOM 827 N N . GLU B 1 11 ? 10.805 -14.633 -12.961 1 98.81 11 GLU B N 1
ATOM 828 C CA . GLU B 1 11 ? 10.242 -13.453 -13.602 1 98.81 11 GLU B CA 1
ATOM 829 C C . GLU B 1 11 ? 9.094 -12.867 -12.773 1 98.81 11 GLU B C 1
ATOM 831 O O . GLU B 1 11 ? 9.016 -11.656 -12.586 1 98.81 11 GLU B O 1
ATOM 836 N N . VAL B 1 12 ? 8.227 -13.703 -12.258 1 98.88 12 VAL B N 1
ATOM 837 C CA . VAL B 1 12 ? 7.094 -13.281 -11.438 1 98.88 12 VAL B CA 1
ATOM 838 C C . VAL B 1 12 ? 7.605 -12.578 -10.18 1 98.88 12 VAL B C 1
ATOM 840 O O . VAL B 1 12 ? 7.156 -11.477 -9.852 1 98.88 12 VAL B O 1
ATOM 843 N N . ARG B 1 13 ? 8.586 -13.188 -9.586 1 98.81 13 ARG B N 1
ATOM 844 C CA . ARG B 1 13 ? 9.133 -12.633 -8.344 1 98.81 13 ARG B CA 1
ATOM 845 C C . ARG B 1 13 ? 9.82 -11.297 -8.594 1 98.81 13 ARG B C 1
ATOM 847 O O . ARG B 1 13 ? 9.727 -10.383 -7.781 1 98.81 13 ARG B O 1
ATOM 854 N N . ALA B 1 14 ? 10.461 -11.195 -9.664 1 98.88 14 ALA B N 1
ATOM 855 C CA . ALA B 1 14 ? 11.133 -9.938 -10.008 1 98.88 14 ALA B CA 1
ATOM 856 C C . ALA B 1 14 ? 10.117 -8.812 -10.188 1 98.88 14 ALA B C 1
ATOM 858 O O . ALA B 1 14 ? 10.359 -7.68 -9.766 1 98.88 14 ALA B O 1
ATOM 859 N N . GLU B 1 15 ? 9.023 -9.125 -10.773 1 98.94 15 GLU B N 1
ATOM 860 C CA . GLU B 1 15 ? 7.996 -8.117 -11.008 1 98.94 15 GLU B CA 1
ATOM 861 C C . GLU B 1 15 ? 7.281 -7.758 -9.703 1 98.94 15 GLU B C 1
ATOM 863 O O . GLU B 1 15 ? 6.965 -6.59 -9.469 1 98.94 15 GLU B O 1
ATOM 868 N N . ILE B 1 16 ? 6.996 -8.719 -8.844 1 98.94 16 ILE B N 1
ATOM 869 C CA . ILE B 1 16 ? 6.41 -8.438 -7.539 1 98.94 16 ILE B CA 1
ATOM 870 C C . ILE B 1 16 ? 7.344 -7.535 -6.738 1 98.94 16 ILE B C 1
ATOM 872 O O . ILE B 1 16 ? 6.898 -6.562 -6.125 1 98.94 16 ILE B O 1
ATOM 876 N N . ASP B 1 17 ? 8.633 -7.832 -6.836 1 98.88 17 ASP B N 1
ATOM 877 C CA . ASP B 1 17 ? 9.609 -7.008 -6.137 1 98.88 17 ASP B CA 1
ATOM 878 C C . ASP B 1 17 ? 9.617 -5.582 -6.688 1 98.88 17 ASP B C 1
ATOM 880 O O . ASP B 1 17 ? 9.742 -4.617 -5.926 1 98.88 17 ASP B O 1
ATOM 884 N N . ARG B 1 18 ? 9.578 -5.43 -7.957 1 98.88 18 ARG B N 1
ATOM 885 C CA . ARG B 1 18 ? 9.516 -4.121 -8.594 1 98.88 18 ARG B CA 1
ATOM 886 C C . ARG B 1 18 ? 8.289 -3.346 -8.133 1 98.88 18 ARG B C 1
ATOM 888 O O . ARG B 1 18 ? 8.383 -2.168 -7.789 1 98.88 18 ARG B O 1
ATOM 895 N N . VAL B 1 19 ? 7.121 -3.992 -8.148 1 98.94 19 VAL B N 1
ATOM 896 C CA . VAL B 1 19 ? 5.871 -3.367 -7.734 1 98.94 19 VAL B CA 1
ATOM 897 C C . VAL B 1 19 ? 5.949 -2.99 -6.258 1 98.94 19 VAL B C 1
ATOM 899 O O . VAL B 1 19 ? 5.531 -1.897 -5.867 1 98.94 19 VAL B O 1
ATOM 902 N N . ASP B 1 20 ? 6.512 -3.889 -5.441 1 98.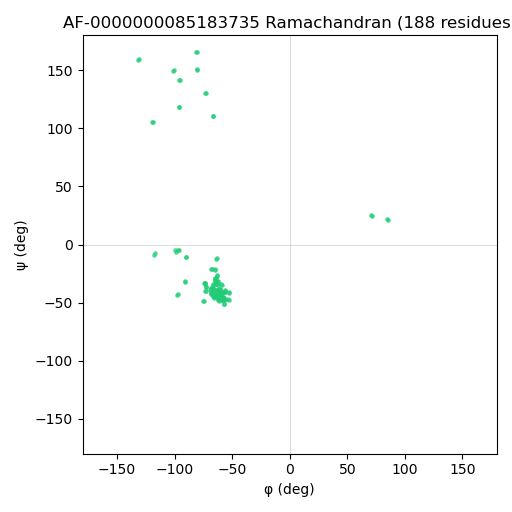94 20 ASP B N 1
ATOM 903 C CA . ASP B 1 20 ? 6.664 -3.615 -4.016 1 98.94 20 ASP B CA 1
ATOM 904 C C . ASP B 1 20 ? 7.516 -2.369 -3.783 1 98.94 20 ASP B C 1
ATOM 906 O O . ASP B 1 20 ? 7.207 -1.553 -2.912 1 98.94 20 ASP B O 1
ATOM 910 N N . ALA B 1 21 ? 8.562 -2.227 -4.547 1 98.88 21 ALA B N 1
ATOM 911 C CA . ALA B 1 21 ? 9.422 -1.052 -4.426 1 98.88 21 ALA B CA 1
ATOM 912 C C . ALA B 1 21 ? 8.648 0.226 -4.754 1 98.88 21 ALA B C 1
ATOM 914 O O . ALA B 1 21 ? 8.789 1.236 -4.062 1 98.88 21 ALA B O 1
ATOM 915 N N . ALA B 1 22 ? 7.848 0.182 -5.754 1 98.94 22 ALA B N 1
ATOM 916 C CA . ALA B 1 22 ? 7.035 1.332 -6.145 1 98.94 22 ALA B CA 1
ATOM 917 C C . ALA B 1 22 ? 5.996 1.659 -5.074 1 98.94 22 ALA B C 1
ATOM 919 O O . ALA B 1 22 ? 5.738 2.832 -4.793 1 98.94 22 ALA B O 1
ATOM 920 N N . LEU B 1 23 ? 5.406 0.624 -4.488 1 98.94 23 LEU B N 1
ATOM 921 C CA . LEU B 1 23 ? 4.438 0.803 -3.408 1 98.94 23 LEU B CA 1
ATOM 922 C C . LEU B 1 23 ? 5.074 1.517 -2.221 1 98.94 23 LEU B C 1
ATOM 924 O O . LEU B 1 23 ? 4.516 2.482 -1.698 1 98.94 23 LEU B O 1
ATOM 928 N N . VAL B 1 24 ? 6.258 1.071 -1.839 1 98.94 24 VAL B N 1
ATOM 929 C CA . VAL B 1 24 ? 6.938 1.668 -0.693 1 98.94 24 VAL B CA 1
ATOM 930 C C . VAL B 1 24 ? 7.258 3.131 -0.988 1 98.94 24 VAL B C 1
ATOM 932 O O . VAL B 1 24 ? 7.105 3.994 -0.121 1 98.94 24 VAL B O 1
ATOM 935 N N . ALA B 1 25 ? 7.695 3.426 -2.201 1 98.94 25 ALA B N 1
ATOM 936 C CA . ALA B 1 25 ? 8.016 4.797 -2.588 1 98.94 25 ALA B CA 1
ATOM 937 C C . ALA B 1 25 ? 6.781 5.691 -2.496 1 98.94 25 ALA B C 1
ATOM 939 O O . ALA B 1 25 ? 6.867 6.828 -2.023 1 98.94 25 ALA B O 1
ATOM 940 N N . LEU B 1 26 ? 5.613 5.203 -2.924 1 98.94 26 LEU B N 1
ATOM 941 C CA . LEU B 1 26 ? 4.375 5.969 -2.857 1 98.94 26 LEU B CA 1
ATOM 942 C C . LEU B 1 26 ? 3.936 6.168 -1.411 1 98.94 26 LEU B C 1
ATOM 944 O O . LEU B 1 26 ? 3.416 7.23 -1.058 1 98.94 26 LEU B O 1
ATOM 948 N N . LEU B 1 27 ? 4.129 5.152 -0.556 1 98.94 27 LEU B N 1
ATOM 949 C CA . LEU B 1 27 ? 3.775 5.285 0.853 1 98.94 27 LEU B CA 1
ATOM 950 C C . LEU B 1 27 ? 4.652 6.328 1.537 1 98.94 27 LEU B C 1
ATOM 952 O O . LEU B 1 27 ? 4.172 7.094 2.375 1 98.94 27 LEU B O 1
ATOM 956 N N . ALA B 1 28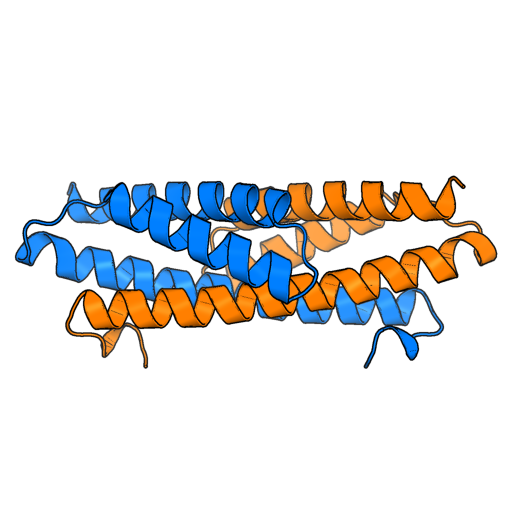 ? 5.926 6.363 1.185 1 98.94 28 ALA B N 1
ATOM 957 C CA . ALA B 1 28 ? 6.816 7.406 1.686 1 98.94 28 ALA B CA 1
ATOM 958 C C . ALA B 1 28 ? 6.367 8.789 1.214 1 98.94 28 ALA B C 1
ATOM 960 O O . ALA B 1 28 ? 6.348 9.742 1.994 1 98.94 28 ALA B O 1
ATOM 961 N N . GLU B 1 29 ? 6.02 8.859 -0.044 1 98.88 29 GLU B N 1
ATOM 962 C CA . GLU B 1 29 ? 5.48 10.109 -0.575 1 98.88 29 GLU B CA 1
ATOM 963 C C . GLU B 1 29 ? 4.227 10.539 0.183 1 98.88 29 GLU B C 1
ATOM 965 O O . GLU B 1 29 ? 4.086 11.703 0.552 1 98.88 29 GLU B O 1
ATOM 970 N N . ARG B 1 30 ? 3.338 9.641 0.425 1 98.88 30 ARG B N 1
ATOM 971 C CA . ARG B 1 30 ? 2.111 9.922 1.162 1 98.88 30 ARG B CA 1
ATOM 972 C C . ARG B 1 30 ? 2.42 10.523 2.531 1 98.88 30 ARG B C 1
ATOM 974 O O . ARG B 1 30 ? 1.716 11.422 2.994 1 98.88 30 ARG B O 1
ATOM 981 N N . THR B 1 31 ? 3.443 9.984 3.117 1 98.88 31 THR B N 1
ATOM 982 C CA . THR B 1 31 ? 3.838 10.422 4.449 1 98.88 31 THR B CA 1
ATOM 983 C C . THR B 1 31 ? 4.25 11.891 4.434 1 98.88 31 THR B C 1
ATOM 985 O O . THR B 1 31 ? 3.99 12.625 5.391 1 98.88 31 THR B O 1
ATOM 988 N N . THR B 1 32 ? 4.852 12.336 3.354 1 98.88 32 THR B N 1
ATOM 989 C CA . THR B 1 32 ? 5.258 13.734 3.279 1 98.88 32 THR B CA 1
ATOM 990 C C . THR B 1 32 ? 4.039 14.656 3.301 1 98.88 32 THR B C 1
ATOM 992 O O . THR B 1 32 ? 4.082 15.742 3.881 1 98.88 32 THR B O 1
ATOM 995 N N . TYR B 1 33 ? 2.938 14.211 2.713 1 98.88 33 TYR B N 1
ATOM 996 C CA . TYR B 1 33 ? 1.709 14.992 2.748 1 98.88 33 TYR B CA 1
ATOM 997 C C . TYR B 1 33 ? 1.074 14.953 4.133 1 98.88 33 TYR B C 1
ATOM 999 O O . TYR B 1 33 ? 0.468 15.93 4.578 1 98.88 33 TYR B O 1
ATOM 1007 N N . ILE B 1 34 ? 1.199 13.852 4.844 1 98.88 34 ILE B N 1
ATOM 1008 C CA . ILE B 1 34 ? 0.733 13.742 6.223 1 98.88 34 ILE B CA 1
ATOM 1009 C C . ILE B 1 34 ? 1.497 14.727 7.105 1 98.88 34 ILE B C 1
ATOM 1011 O O . ILE B 1 34 ? 0.903 15.406 7.945 1 98.88 34 ILE B O 1
ATOM 1015 N N . ASP B 1 35 ? 2.787 14.758 6.852 1 98.62 35 ASP B N 1
ATOM 1016 C CA . ASP B 1 35 ? 3.605 15.711 7.602 1 98.62 35 ASP B CA 1
ATOM 1017 C C . ASP B 1 35 ? 3.197 17.141 7.297 1 98.62 35 ASP B C 1
ATOM 1019 O O . ASP B 1 35 ? 3.137 17.984 8.203 1 98.62 35 ASP B O 1
ATOM 1023 N N . ARG B 1 36 ? 2.943 17.422 6.098 1 98.69 36 ARG B N 1
ATOM 1024 C CA . ARG B 1 36 ? 2.496 18.75 5.711 1 98.69 36 ARG B CA 1
ATOM 1025 C C . ARG B 1 36 ? 1.177 19.109 6.391 1 98.69 36 ARG B C 1
ATOM 1027 O O . ARG B 1 36 ? 0.988 20.234 6.844 1 98.69 36 ARG B O 1
ATOM 1034 N N . ALA B 1 37 ? 0.236 18.141 6.434 1 98.69 37 ALA B N 1
ATOM 1035 C CA . ALA B 1 37 ? -1.027 18.344 7.141 1 98.69 37 ALA B CA 1
ATOM 1036 C C . ALA B 1 37 ? -0.788 18.719 8.602 1 98.69 37 ALA B C 1
ATOM 1038 O O . ALA B 1 37 ? -1.451 19.609 9.133 1 98.69 37 ALA B O 1
ATOM 1039 N N . SER B 1 38 ? 0.176 18.062 9.203 1 98.06 38 SER B N 1
ATOM 1040 C CA . SER B 1 38 ? 0.468 18.328 10.609 1 98.06 38 SER B CA 1
ATOM 1041 C C . SER B 1 38 ? 0.974 19.766 10.805 1 98.06 38 SER B C 1
ATOM 1043 O O . SER B 1 38 ? 0.782 20.359 11.867 1 98.06 38 SER B O 1
ATOM 1045 N N . ASP B 1 39 ? 1.608 20.297 9.797 1 97.5 39 ASP B N 1
ATOM 1046 C CA . ASP B 1 39 ? 2.105 21.672 9.836 1 97.5 39 ASP B CA 1
ATOM 1047 C C . ASP B 1 39 ? 0.96 22.672 9.711 1 97.5 39 ASP B C 1
ATOM 1049 O O . ASP B 1 39 ? 1.02 23.766 10.273 1 97.5 39 ASP B O 1
ATOM 1053 N N . LEU B 1 40 ? -0.026 22.344 8.984 1 98 40 LEU B N 1
ATOM 1054 C CA . LEU B 1 40 ? -1.073 23.281 8.602 1 98 40 LEU B CA 1
ATOM 1055 C C . LEU B 1 40 ? -2.219 23.266 9.609 1 98 40 LEU B C 1
ATOM 1057 O O . LEU B 1 40 ? -2.836 24.297 9.875 1 98 40 LEU B O 1
ATOM 1061 N N . LYS B 1 41 ? -2.488 22.172 10.219 1 98.12 41 LYS B N 1
ATOM 1062 C CA . LYS B 1 41 ? -3.715 21.953 10.969 1 98.12 41 LYS B CA 1
ATOM 1063 C C . LYS B 1 41 ? -3.771 22.828 12.211 1 98.12 41 LYS B C 1
ATOM 1065 O O . LYS B 1 41 ? -4.812 23.422 12.516 1 98.12 41 LYS B O 1
ATOM 1070 N N . PRO B 1 42 ? -2.623 23 12.953 1 96.19 42 PRO B N 1
ATOM 1071 C CA . PRO B 1 42 ? -2.705 23.812 14.164 1 96.19 42 PRO B CA 1
ATOM 1072 C C . PRO B 1 42 ? -3.186 25.234 13.883 1 96.19 42 PRO B C 1
ATOM 1074 O O . PRO B 1 42 ? -4.086 25.734 14.562 1 96.19 42 PRO B O 1
ATOM 1077 N N . ALA B 1 43 ? -2.727 25.812 12.867 1 95 43 ALA B N 1
ATOM 1078 C CA . ALA B 1 43 ? -3.102 27.188 12.531 1 95 43 ALA B CA 1
ATOM 1079 C C . ALA B 1 43 ? -4.566 27.266 12.125 1 95 43 ALA B C 1
ATOM 1081 O O . ALA B 1 43 ? -5.184 28.328 12.211 1 95 43 ALA B O 1
ATOM 1082 N N . LEU B 1 44 ? -5.137 26.156 11.719 1 96.25 44 LEU B N 1
ATOM 1083 C CA . LEU B 1 44 ? -6.516 26.109 11.25 1 96.25 44 LEU B CA 1
ATOM 1084 C C . LEU B 1 44 ? -7.445 25.609 12.352 1 96.25 44 LEU B C 1
ATOM 1086 O O . LEU B 1 44 ? -8.664 25.547 12.164 1 96.25 44 LEU B O 1
ATOM 1090 N N . GLY B 1 45 ? -6.852 25.219 13.469 1 96.25 45 GLY B N 1
ATOM 1091 C CA . GLY B 1 45 ? -7.625 24.672 14.586 1 96.25 45 GLY B CA 1
ATOM 1092 C C . GLY B 1 45 ? -8.195 23.297 14.305 1 96.25 45 GLY B C 1
ATOM 1093 O O . GLY B 1 45 ? -9.242 22.938 14.852 1 96.25 45 GLY B O 1
ATOM 1094 N N . LEU B 1 46 ? -7.539 22.609 13.422 1 97.12 46 LEU B N 1
ATOM 1095 C CA . LEU B 1 46 ? -8.008 21.266 13.055 1 97.12 46 LEU B CA 1
ATOM 1096 C C . LEU B 1 46 ? -7.273 20.203 13.852 1 97.12 46 LEU B C 1
ATOM 1098 O O . LEU B 1 46 ? -6.062 20.297 14.062 1 97.12 46 LEU B O 1
ATOM 1102 N N . PRO B 1 47 ? -8.023 19.188 14.242 1 97.62 47 PRO B N 1
ATOM 1103 C CA . PRO B 1 47 ? -7.387 18.062 14.922 1 97.62 47 PRO B CA 1
ATOM 1104 C C . PRO B 1 47 ? -6.727 17.078 13.945 1 97.62 47 PRO B C 1
ATOM 1106 O O . PRO B 1 47 ? -6.957 17.156 12.734 1 97.62 47 PRO B O 1
ATOM 1109 N N . ALA B 1 48 ? -5.926 16.25 14.5 1 98 48 ALA B N 1
ATOM 1110 C CA . ALA B 1 48 ? -5.301 15.219 13.68 1 98 48 ALA B CA 1
ATOM 1111 C C . ALA B 1 48 ? -6.355 14.289 13.078 1 98 48 ALA B C 1
ATOM 1113 O O . ALA B 1 48 ? -6.352 14.039 11.875 1 98 48 ALA B O 1
ATOM 1114 N N . ARG B 1 49 ? -7.262 13.898 13.992 1 98.19 49 ARG B N 1
ATOM 1115 C CA . ARG B 1 49 ? -8.289 12.969 13.539 1 98.19 49 ARG B CA 1
ATOM 1116 C C . ARG B 1 49 ? -9.562 13.711 13.148 1 98.19 49 ARG B C 1
ATOM 1118 O O . ARG B 1 49 ? -10.156 14.406 13.977 1 98.19 49 ARG B O 1
ATOM 1125 N N . ILE B 1 50 ? -9.875 13.562 11.93 1 98.44 50 ILE B N 1
ATOM 1126 C CA . ILE B 1 50 ? -11.164 14.008 11.422 1 98.44 50 ILE B CA 1
ATOM 1127 C C . ILE B 1 50 ? -11.93 12.82 10.859 1 98.44 50 ILE B C 1
ATOM 1129 O O . ILE B 1 50 ? -11.633 12.336 9.766 1 98.44 50 ILE B O 1
ATOM 1133 N N . GLU B 1 51 ? -12.922 12.398 11.602 1 98.62 51 GLU B N 1
ATOM 1134 C CA . GLU B 1 51 ? -13.609 11.141 11.328 1 98.62 51 GLU B CA 1
ATOM 1135 C C . GLU B 1 51 ? -14.242 11.156 9.938 1 98.62 51 GLU B C 1
ATOM 1137 O O . GLU B 1 51 ? -14.172 10.164 9.211 1 98.62 51 GLU B O 1
ATOM 1142 N N . ASP B 1 52 ? -14.812 12.227 9.578 1 98.56 52 ASP B N 1
ATOM 1143 C CA . ASP B 1 52 ? -15.438 12.312 8.258 1 98.56 52 ASP B CA 1
ATOM 1144 C C . ASP B 1 52 ? -14.406 12.141 7.148 1 98.56 52 ASP B C 1
ATOM 1146 O O . ASP B 1 52 ? -14.688 11.516 6.125 1 98.56 52 ASP B O 1
ATOM 1150 N N . ARG B 1 53 ? -13.219 12.703 7.348 1 98.75 53 ARG B N 1
ATOM 1151 C CA . ARG B 1 53 ? -12.156 12.57 6.359 1 98.75 53 ARG B CA 1
ATOM 1152 C C . ARG B 1 53 ? -11.641 11.133 6.301 1 98.75 53 ARG B C 1
ATOM 1154 O O . ARG B 1 53 ? -11.367 10.609 5.219 1 98.75 53 ARG B O 1
ATOM 1161 N N . VAL B 1 54 ? -11.523 10.469 7.426 1 98.88 54 VAL B N 1
ATOM 1162 C CA . VAL B 1 54 ? -11.102 9.07 7.48 1 98.88 54 VAL B CA 1
ATOM 1163 C C . VAL B 1 54 ? -12.055 8.219 6.641 1 98.88 54 VAL B C 1
ATOM 1165 O O . VAL B 1 54 ? -11.609 7.477 5.758 1 98.88 54 VAL B O 1
ATOM 1168 N N . GLU B 1 55 ? -13.367 8.391 6.926 1 98.88 55 GLU B N 1
ATOM 1169 C CA . GLU B 1 55 ? -14.352 7.57 6.238 1 98.88 55 GLU B CA 1
ATOM 1170 C C . GLU B 1 55 ? -14.406 7.895 4.746 1 98.88 55 GLU B C 1
ATOM 1172 O O . GLU B 1 55 ? -14.633 7.012 3.92 1 98.88 55 GLU B O 1
ATOM 1177 N N . GLU B 1 56 ? -14.211 9.078 4.391 1 98.94 56 GLU B N 1
ATOM 1178 C CA . GLU B 1 56 ? -14.141 9.484 2.99 1 98.94 56 GLU B CA 1
ATOM 1179 C C . GLU B 1 56 ? -12.984 8.797 2.271 1 98.94 56 GLU B C 1
ATOM 1181 O O . GLU B 1 56 ? -13.156 8.281 1.166 1 98.94 56 GLU B O 1
ATOM 1186 N N . VAL B 1 57 ? -11.789 8.828 2.881 1 98.94 57 VAL B N 1
ATOM 1187 C CA . VAL B 1 57 ? -10.617 8.188 2.291 1 98.94 57 VAL B CA 1
ATOM 1188 C C . VAL B 1 57 ? -10.867 6.691 2.127 1 98.94 57 VAL B C 1
ATOM 1190 O O . VAL B 1 57 ? -10.602 6.125 1.063 1 98.94 57 VAL B O 1
ATOM 1193 N N . VAL B 1 58 ? -11.391 6.086 3.156 1 98.94 58 VAL B N 1
ATOM 1194 C CA . VAL B 1 58 ? -11.641 4.648 3.121 1 98.94 58 VAL B CA 1
ATOM 1195 C C . VAL B 1 58 ? -12.648 4.328 2.021 1 98.94 58 VAL B C 1
ATOM 1197 O O . VAL B 1 58 ? -12.453 3.391 1.245 1 98.94 58 VAL B O 1
ATOM 1200 N N . ALA B 1 59 ? -13.711 5.098 1.919 1 98.94 59 ALA B N 1
ATOM 1201 C CA . ALA B 1 59 ? -14.734 4.883 0.896 1 98.94 59 ALA B CA 1
ATOM 1202 C C . ALA B 1 59 ? -14.141 5.016 -0.504 1 98.94 59 ALA B C 1
ATOM 1204 O O . ALA B 1 59 ? -14.422 4.199 -1.385 1 98.94 59 ALA B O 1
ATOM 1205 N N . LYS B 1 60 ? -13.367 6.016 -0.747 1 98.94 60 LYS B N 1
ATOM 1206 C CA . LYS B 1 60 ? -12.734 6.234 -2.043 1 98.94 60 LYS B CA 1
ATOM 1207 C C . LYS B 1 60 ? -11.828 5.066 -2.42 1 98.94 60 LYS B C 1
ATOM 1209 O O . LYS B 1 60 ? -11.836 4.609 -3.564 1 98.94 60 LYS B O 1
ATOM 1214 N N . VAL B 1 61 ? -11.094 4.648 -1.433 1 98.88 61 VAL B N 1
ATOM 1215 C CA . VAL B 1 61 ? -10.141 3.57 -1.686 1 98.88 61 VAL B CA 1
ATOM 1216 C C . VAL B 1 61 ? -10.898 2.273 -1.979 1 98.88 61 VAL B C 1
ATOM 1218 O O . VAL B 1 61 ? -10.508 1.511 -2.867 1 98.88 61 VAL B O 1
ATOM 1221 N N . ARG B 1 62 ? -11.945 1.984 -1.244 1 98.88 62 ARG B N 1
ATOM 1222 C CA . ARG B 1 62 ? -12.75 0.8 -1.506 1 98.88 62 ARG B CA 1
ATOM 1223 C C . ARG B 1 62 ? -13.344 0.837 -2.912 1 98.88 62 ARG B C 1
ATOM 1225 O O . ARG B 1 62 ? -13.305 -0.162 -3.633 1 98.88 62 ARG B O 1
ATOM 1232 N N . ASP B 1 63 ? -13.898 1.959 -3.254 1 98.88 63 ASP B N 1
ATOM 1233 C CA . ASP B 1 63 ? -14.492 2.127 -4.578 1 98.88 63 ASP B CA 1
ATOM 1234 C C . ASP B 1 63 ? -13.453 1.921 -5.676 1 98.88 63 ASP B C 1
ATOM 1236 O O . ASP B 1 63 ? -13.719 1.243 -6.668 1 98.88 63 ASP B O 1
ATOM 1240 N N . ARG B 1 64 ? -12.32 2.504 -5.504 1 98.88 64 ARG B N 1
ATOM 1241 C CA . ARG B 1 64 ? -11.25 2.369 -6.492 1 98.88 64 ARG B CA 1
ATOM 1242 C C . ARG B 1 64 ? -10.766 0.926 -6.586 1 98.88 64 ARG B C 1
ATOM 1244 O O . ARG B 1 64 ? -10.492 0.427 -7.68 1 98.88 64 ARG B O 1
ATOM 1251 N N . ALA B 1 65 ? -10.625 0.342 -5.387 1 98.88 65 ALA B N 1
ATOM 1252 C CA . ALA B 1 65 ? -10.211 -1.059 -5.371 1 98.88 65 ALA B CA 1
ATOM 1253 C C . ALA B 1 65 ? -11.172 -1.923 -6.18 1 98.88 65 ALA B C 1
ATOM 1255 O O . ALA B 1 65 ? -10.742 -2.732 -7.008 1 98.88 65 ALA B O 1
ATOM 1256 N N . GLU B 1 66 ? -12.438 -1.752 -5.953 1 98.62 66 GLU B N 1
ATOM 1257 C CA . GLU B 1 66 ? -13.445 -2.482 -6.711 1 98.62 66 GLU B CA 1
ATOM 1258 C C . GLU B 1 66 ? -13.305 -2.232 -8.211 1 98.62 66 GLU B C 1
ATOM 1260 O O . GLU B 1 66 ? -13.305 -3.174 -9.008 1 98.62 66 GLU B O 1
ATOM 1265 N N . ALA B 1 67 ? -13.148 -1.029 -8.586 1 98.69 67 ALA B N 1
ATOM 1266 C CA . ALA B 1 67 ? -13.07 -0.629 -9.992 1 98.69 67 ALA B CA 1
ATOM 1267 C C . ALA B 1 67 ? -11.828 -1.222 -10.656 1 98.69 67 ALA B C 1
ATOM 1269 O O . ALA B 1 67 ? -11.852 -1.546 -11.844 1 98.69 67 ALA B O 1
ATOM 1270 N N . GLU B 1 68 ? -10.75 -1.396 -9.875 1 98.12 68 GLU B N 1
ATOM 1271 C CA . GLU B 1 68 ? -9.469 -1.827 -10.43 1 98.12 68 GLU B CA 1
ATOM 1272 C C . GLU B 1 68 ? -9.289 -3.336 -10.297 1 98.12 68 GLU B C 1
ATOM 1274 O O . GLU B 1 68 ? -8.273 -3.887 -10.727 1 98.12 68 GLU B O 1
ATOM 1279 N N . GLY B 1 69 ? -10.258 -3.986 -9.617 1 96.94 69 GLY B N 1
ATOM 1280 C CA . GLY B 1 69 ? -10.156 -5.43 -9.477 1 96.94 69 GLY B CA 1
ATOM 1281 C C . GLY B 1 69 ? -9.305 -5.859 -8.297 1 96.94 69 GLY B C 1
ATOM 1282 O O . GLY B 1 69 ? -8.672 -6.914 -8.336 1 96.94 69 GLY B O 1
ATOM 1283 N N . PHE B 1 70 ? -9.141 -5.031 -7.383 1 98.69 70 PHE B N 1
ATOM 1284 C CA . PHE B 1 70 ? -8.5 -5.332 -6.105 1 98.69 70 PHE B CA 1
ATOM 1285 C C . PHE B 1 70 ? -9.547 -5.543 -5.016 1 98.69 70 PHE B C 1
ATOM 1287 O O . PHE B 1 70 ? -10.648 -4.992 -5.09 1 98.69 70 PHE B O 1
ATOM 1294 N N . ASP B 1 71 ? -9.273 -6.352 -4.027 1 98.81 71 ASP B N 1
ATOM 1295 C CA . ASP B 1 71 ? -10.219 -6.703 -2.971 1 98.81 71 ASP B CA 1
ATOM 1296 C C . ASP B 1 71 ? -10.539 -5.496 -2.094 1 98.81 71 ASP B C 1
ATOM 1298 O O . ASP B 1 71 ? -9.68 -5.035 -1.332 1 98.81 71 ASP B O 1
ATOM 1302 N N . PRO B 1 72 ? -11.766 -5.016 -2.197 1 98.88 72 PRO B N 1
ATOM 1303 C CA . PRO B 1 72 ? -12.102 -3.811 -1.435 1 98.88 72 PRO B CA 1
ATOM 1304 C C . PRO B 1 72 ? -11.984 -4.016 0.074 1 98.88 72 PRO B C 1
ATOM 1306 O O . PRO B 1 72 ? -11.664 -3.078 0.808 1 98.88 72 PRO B O 1
ATOM 1309 N N . ALA B 1 73 ? -12.25 -5.223 0.536 1 98.81 73 ALA B N 1
ATOM 1310 C CA . ALA B 1 73 ? -12.141 -5.496 1.968 1 98.81 73 ALA B CA 1
ATOM 1311 C C . ALA B 1 73 ? -10.688 -5.438 2.428 1 98.81 73 ALA B C 1
ATOM 1313 O O . ALA B 1 73 ? -10.391 -4.922 3.508 1 98.81 73 ALA B O 1
ATOM 1314 N N . LEU B 1 74 ? -9.812 -5.98 1.633 1 98.88 74 LEU B N 1
ATOM 1315 C CA . LEU B 1 74 ? -8.398 -5.879 1.961 1 98.88 74 LEU B CA 1
ATOM 1316 C C . LEU B 1 74 ? -7.922 -4.434 1.896 1 98.88 74 LEU B C 1
ATOM 1318 O O . LEU B 1 74 ? -7.184 -3.977 2.77 1 98.88 74 LEU B O 1
ATOM 1322 N N . ALA B 1 75 ? -8.32 -3.721 0.842 1 98.94 75 ALA B N 1
ATOM 1323 C CA . ALA B 1 75 ? -7.949 -2.312 0.722 1 98.94 75 ALA B CA 1
ATOM 1324 C C . ALA B 1 75 ? -8.344 -1.532 1.972 1 98.94 75 ALA B C 1
ATOM 1326 O O . ALA B 1 75 ? -7.535 -0.792 2.533 1 98.94 75 ALA B O 1
ATOM 1327 N N . GLU B 1 76 ? -9.609 -1.766 2.402 1 98.94 76 GLU B N 1
ATOM 1328 C CA . GLU B 1 76 ? -10.078 -1.071 3.594 1 98.94 76 GLU B CA 1
ATOM 1329 C C . GLU B 1 76 ? -9.211 -1.397 4.805 1 98.94 76 GLU B C 1
ATOM 1331 O O . GLU B 1 76 ? -8.82 -0.501 5.555 1 98.94 76 GLU B O 1
ATOM 1336 N N . ALA B 1 77 ? -8.945 -2.594 5.004 1 98.88 77 ALA B N 1
ATOM 1337 C CA . ALA B 1 77 ? -8.164 -3.016 6.16 1 98.88 77 ALA B CA 1
ATOM 1338 C C . ALA B 1 77 ? -6.77 -2.389 6.141 1 98.88 77 ALA B C 1
ATOM 1340 O O . ALA B 1 77 ? -6.285 -1.906 7.164 1 98.88 77 ALA B O 1
ATOM 1341 N N . LEU B 1 78 ? -6.082 -2.383 5 1 98.94 78 LEU B N 1
ATOM 1342 C CA . LEU B 1 78 ? -4.754 -1.79 4.867 1 98.94 78 LEU B CA 1
ATOM 1343 C C . LEU B 1 78 ? -4.805 -0.287 5.125 1 98.94 78 LEU B C 1
ATOM 1345 O O . LEU B 1 78 ? -3.951 0.253 5.832 1 98.94 78 LEU B O 1
ATOM 1349 N N . TRP B 1 79 ? -5.793 0.369 4.574 1 98.94 79 TRP B N 1
ATOM 1350 C CA . TRP B 1 79 ? -5.84 1.823 4.676 1 98.94 79 TRP B CA 1
ATOM 1351 C C . TRP B 1 79 ? -6.219 2.258 6.086 1 98.94 79 TRP B C 1
ATOM 1353 O O . TRP B 1 79 ? -5.738 3.285 6.574 1 98.94 79 TRP B O 1
ATOM 1363 N N . ARG B 1 80 ? -7.113 1.521 6.766 1 98.94 80 ARG B N 1
ATOM 1364 C CA . ARG B 1 80 ? -7.438 1.891 8.141 1 98.94 80 ARG B CA 1
ATOM 1365 C C . ARG B 1 80 ? -6.199 1.83 9.031 1 98.94 80 ARG B C 1
ATOM 1367 O O . ARG B 1 80 ? -6 2.697 9.883 1 98.94 80 ARG B O 1
ATOM 1374 N N . ARG B 1 81 ? -5.359 0.859 8.812 1 98.88 81 ARG B N 1
ATOM 1375 C CA . ARG B 1 81 ? -4.102 0.784 9.547 1 98.88 81 ARG B CA 1
ATOM 1376 C C . ARG B 1 81 ? -3.182 1.943 9.18 1 98.88 81 ARG B C 1
ATOM 1378 O O . ARG B 1 81 ? -2.564 2.555 10.055 1 98.88 81 ARG B O 1
ATOM 1385 N N . LEU B 1 82 ? -3.088 2.229 7.949 1 98.94 82 LEU B N 1
ATOM 1386 C CA . LEU B 1 82 ? -2.258 3.318 7.445 1 98.94 82 LEU B CA 1
ATOM 1387 C C . LEU B 1 82 ? -2.732 4.66 7.996 1 98.94 82 LEU B C 1
ATOM 1389 O O . LEU B 1 82 ? -1.92 5.48 8.43 1 98.94 82 LEU B O 1
ATOM 1393 N N . ILE B 1 83 ? -4.039 4.859 7.969 1 98.94 83 ILE B N 1
ATOM 1394 C CA . ILE B 1 83 ? -4.625 6.117 8.422 1 98.94 83 ILE B CA 1
ATOM 1395 C C . ILE B 1 83 ? -4.418 6.27 9.93 1 98.94 83 ILE B C 1
ATOM 1397 O O . ILE B 1 83 ? -4.027 7.336 10.406 1 98.94 83 ILE B O 1
ATOM 1401 N N . ASP B 1 84 ? -4.625 5.16 10.688 1 98.81 84 ASP B N 1
ATOM 1402 C CA . ASP B 1 84 ? -4.406 5.211 12.133 1 98.81 84 ASP B CA 1
ATOM 1403 C C . ASP B 1 84 ? -2.959 5.574 12.453 1 98.81 84 ASP B C 1
ATOM 1405 O O . ASP B 1 84 ? -2.701 6.375 13.352 1 98.81 84 ASP B O 1
ATOM 1409 N N . TRP B 1 85 ? -2.059 5.012 11.789 1 98.81 85 TRP B N 1
ATOM 1410 C CA . TRP B 1 85 ? -0.646 5.332 11.953 1 98.81 85 TRP B CA 1
ATOM 1411 C C . TRP B 1 85 ? -0.375 6.793 11.617 1 98.81 85 TRP B C 1
ATOM 1413 O O . TRP B 1 85 ? 0.355 7.48 12.328 1 98.81 85 TRP B O 1
ATOM 1423 N N . SER B 1 86 ? -0.927 7.293 10.539 1 98.75 86 SER B N 1
ATOM 1424 C CA . SER B 1 86 ? -0.745 8.672 10.094 1 98.75 86 SER B CA 1
ATOM 1425 C C . SER B 1 86 ? -1.286 9.656 11.125 1 98.75 86 SER B C 1
ATOM 1427 O O . SER B 1 86 ? -0.654 10.68 11.414 1 98.75 86 SER B O 1
ATOM 1429 N N . ILE B 1 87 ? -2.438 9.297 11.633 1 98.62 87 ILE B N 1
ATOM 1430 C CA . ILE B 1 87 ? -3.066 10.141 12.641 1 98.62 87 ILE B CA 1
ATOM 1431 C C . ILE B 1 87 ? -2.189 10.195 13.891 1 98.62 87 ILE B C 1
ATOM 1433 O O . ILE B 1 87 ? -1.976 11.266 14.461 1 98.62 87 ILE B O 1
ATOM 1437 N N . ALA B 1 88 ? -1.661 9.07 14.336 1 98.31 88 ALA B N 1
ATOM 1438 C CA . ALA B 1 88 ? -0.748 9.039 15.469 1 98.31 88 ALA B CA 1
ATOM 1439 C C . ALA B 1 88 ? 0.489 9.898 15.211 1 98.31 88 ALA B C 1
ATOM 1441 O O . ALA B 1 88 ? 0.972 10.594 16.109 1 98.31 88 ALA B O 1
ATOM 1442 N N . ARG B 1 89 ? 0.979 9.82 14.07 1 97.5 89 ARG B N 1
ATOM 1443 C CA . ARG B 1 89 ? 2.135 10.609 13.656 1 97.5 89 ARG B CA 1
ATOM 1444 C C . ARG B 1 89 ? 1.829 12.102 13.727 1 97.5 89 ARG B C 1
ATOM 1446 O O . ARG B 1 89 ? 2.645 12.891 14.219 1 97.5 89 ARG B O 1
ATOM 1453 N N . GLU B 1 90 ? 0.66 12.477 13.211 1 98 90 GLU B N 1
ATOM 1454 C CA . GLU B 1 90 ? 0.231 13.867 13.281 1 98 90 GLU B CA 1
ATOM 1455 C C . GLU B 1 90 ? 0.087 14.32 14.734 1 98 90 GLU B C 1
ATOM 1457 O O . GLU B 1 90 ? 0.453 15.453 15.078 1 98 90 GLU B O 1
ATOM 1462 N N . GLU B 1 91 ? -0.492 13.492 15.547 1 97.25 91 GLU B N 1
ATOM 1463 C CA . GLU B 1 91 ? -0.708 13.82 16.953 1 97.25 91 GLU B CA 1
ATOM 1464 C C . GLU B 1 91 ? 0.612 14.117 17.656 1 97.25 91 GLU B C 1
ATOM 1466 O O . GLU B 1 91 ? 0.67 14.977 18.547 1 97.25 91 GLU B O 1
ATOM 1471 N N . ASP B 1 92 ? 1.635 13.438 17.266 1 93.81 92 ASP B N 1
ATOM 1472 C CA . ASP B 1 92 ? 2.959 13.641 17.844 1 93.81 92 ASP B CA 1
ATOM 1473 C C . ASP B 1 92 ? 3.465 15.055 17.562 1 93.81 92 ASP B C 1
ATOM 1475 O O . ASP B 1 92 ? 4.219 15.617 18.359 1 93.81 92 ASP B O 1
ATOM 1479 N N . VAL B 1 93 ? 3.008 15.648 16.531 1 90.12 93 VAL B N 1
ATOM 1480 C CA . VAL B 1 93 ? 3.463 16.969 16.109 1 90.12 93 VAL B CA 1
ATOM 1481 C C . VAL B 1 93 ? 2.48 18.031 16.609 1 90.12 93 VAL B C 1
ATOM 1483 O O . VAL B 1 93 ? 2.889 19.062 17.156 1 90.12 93 VAL B O 1
ATOM 1486 N N . ILE B 1 94 ? 1.211 17.75 16.469 1 91.81 94 ILE B N 1
ATOM 1487 C CA . ILE B 1 94 ? 0.171 18.719 16.812 1 91.81 94 ILE B CA 1
ATOM 1488 C C . ILE B 1 94 ? 0.039 18.812 18.328 1 91.81 94 ILE B C 1
ATOM 1490 O O . ILE B 1 94 ? -0.177 19.906 18.859 1 91.81 94 ILE B O 1
ATOM 1494 N N . GLY B 1 95 ? -0.05 17.625 18.984 1 81.44 95 GLY B N 1
ATOM 1495 C CA . GLY B 1 95 ? -0.2 17.625 20.438 1 81.44 95 GLY B CA 1
ATOM 1496 C C . GLY B 1 95 ? 0.996 18.219 21.156 1 81.44 95 GLY B C 1
ATOM 1497 O O . GLY B 1 95 ? 0.926 18.5 22.359 1 81.44 95 GLY B O 1
ATOM 1498 N N . ARG B 1 96 ? 2.062 18.438 20.547 1 63.94 96 ARG B N 1
ATOM 1499 C CA . ARG B 1 96 ? 3.197 19.078 21.203 1 63.94 96 ARG B CA 1
ATOM 1500 C C . ARG B 1 96 ? 3.053 20.594 21.188 1 63.94 96 ARG B C 1
ATOM 1502 O O . ARG B 1 96 ? 2.41 21.156 20.297 1 63.94 96 ARG B O 1
#

pLDDT: mean 97.71, std 4.14, range [63.72, 98.94]

Foldseek 3Di:
DDPVPDDDVVVVVVVVVVVVVVVVVVLVVVLVVLVVCLVPQLVVVHALDDPVVLVVVLVVQLVVCVVVVHHSVVSSVVSNVSSVVSSVVSCVRNVD/DDPVPDDDVVVVVVVVVVVVVVVVVVLVVVLVVLVVCLVPQLVVVHALDDPVVLVVVLVVQLVVCVVVVHHSVVSSVVSNVSSVVSSVVSCVRNVD

Sequence (192 aa):
MKAADCTTMEEVRAEIDRVDAALVALLAERTTYIDRASDLKPALGLPARIEDRVEEVVAKVRDRAEAEGFDPALAEALWRRLIDWSIAREEDVIGRMKAADCTTMEEVRAEIDRVDAALVALLAERTTYIDRASDLKPALGLPARIEDRVEEVVAKVRDRAEAEGFDPALAEALWRRLIDWSIAREEDVIGR

Organism: NCBI:txid2984134

Radius of gyration: 17.89 Å; Cα contacts (8 Å, |Δi|>4): 197; chains: 2; bounding box: 31×56×42 Å